Protein AF-A0A3Q2CAZ9-F1 (afdb_monomer_lite)

Organism: Cyprinodon variegatus (NCBI:txid28743)

Radius of gyration: 29.07 Å; chains: 1; bounding box: 56×35×111 Å

Structure (mmCIF, N/CA/C/O backbone):
data_AF-A0A3Q2CAZ9-F1
#
_entry.id   AF-A0A3Q2CAZ9-F1
#
loop_
_atom_site.group_PDB
_atom_site.id
_atom_site.type_symbol
_atom_site.label_atom_id
_atom_site.label_alt_id
_atom_site.label_comp_id
_atom_site.label_asym_id
_atom_site.label_entity_id
_atom_site.label_seq_id
_atom_site.pdbx_PDB_ins_code
_atom_site.Cartn_x
_atom_site.Cartn_y
_atom_site.Cartn_z
_atom_site.occupancy
_atom_site.B_iso_or_equiv
_atom_site.auth_seq_id
_atom_site.auth_comp_id
_atom_site.auth_asym_id
_atom_site.auth_atom_id
_atom_site.pdbx_PDB_model_num
ATOM 1 N N . MET A 1 1 ? 6.378 -0.509 11.530 1.00 80.56 1 MET A N 1
ATOM 2 C CA . MET A 1 1 ? 7.367 -0.716 10.438 1.00 80.56 1 MET A CA 1
ATOM 3 C C . MET A 1 1 ? 6.721 -0.663 9.054 1.00 80.56 1 MET A C 1
ATOM 5 O O . MET A 1 1 ? 7.239 0.051 8.207 1.00 80.56 1 MET A O 1
ATOM 9 N N . ILE A 1 2 ? 5.585 -1.337 8.836 1.00 84.00 2 ILE A N 1
ATOM 10 C CA . ILE A 1 2 ? 4.843 -1.353 7.556 1.00 84.00 2 ILE A CA 1
ATOM 11 C C . ILE A 1 2 ? 4.520 0.064 7.048 1.00 84.00 2 ILE A C 1
ATOM 13 O O . ILE A 1 2 ? 4.839 0.384 5.907 1.00 84.00 2 ILE A O 1
ATOM 17 N N . GLY A 1 3 ? 4.013 0.952 7.913 1.00 83.62 3 GLY A N 1
ATOM 18 C CA . GLY A 1 3 ? 3.724 2.345 7.540 1.00 83.62 3 GLY A CA 1
ATOM 19 C C . GLY A 1 3 ? 4.928 3.116 6.976 1.00 83.62 3 GLY A C 1
ATOM 20 O O . GLY A 1 3 ? 4.786 3.838 5.996 1.00 83.62 3 GLY A O 1
ATOM 21 N N . LEU A 1 4 ? 6.139 2.910 7.512 1.00 85.81 4 LEU A N 1
ATOM 22 C CA . LEU A 1 4 ? 7.358 3.555 6.994 1.00 85.81 4 LEU A CA 1
ATOM 23 C C . LEU A 1 4 ? 7.750 3.024 5.611 1.00 85.81 4 LEU A C 1
ATOM 25 O O . LEU A 1 4 ? 8.189 3.797 4.764 1.00 85.81 4 LEU A O 1
ATOM 29 N N . LEU A 1 5 ? 7.571 1.721 5.373 1.00 86.75 5 LEU A N 1
ATOM 30 C CA . LEU A 1 5 ? 7.831 1.112 4.066 1.00 86.75 5 LEU A CA 1
ATOM 31 C C . LEU A 1 5 ? 6.857 1.636 3.008 1.00 86.75 5 LEU A C 1
ATOM 33 O O . LEU A 1 5 ? 7.282 1.931 1.894 1.00 86.75 5 LEU A O 1
ATOM 37 N N . TYR A 1 6 ? 5.588 1.836 3.373 1.00 84.31 6 TYR A N 1
ATOM 38 C CA . TYR A 1 6 ? 4.598 2.483 2.511 1.00 84.31 6 TYR A CA 1
ATOM 39 C C . TYR A 1 6 ? 4.994 3.908 2.122 1.00 84.31 6 TYR A C 1
ATOM 41 O O . TYR A 1 6 ? 4.906 4.260 0.948 1.00 84.31 6 TYR A O 1
ATOM 49 N N . ILE A 1 7 ? 5.478 4.711 3.077 1.00 83.50 7 ILE A N 1
ATOM 50 C CA . ILE A 1 7 ? 5.955 6.076 2.801 1.00 83.50 7 ILE A CA 1
ATOM 51 C C . ILE A 1 7 ? 7.196 6.038 1.906 1.00 83.50 7 ILE A C 1
ATOM 53 O O . ILE A 1 7 ? 7.260 6.752 0.908 1.00 83.50 7 ILE A O 1
ATOM 57 N N . GLY A 1 8 ? 8.185 5.206 2.238 1.00 84.38 8 GLY A N 1
ATOM 58 C CA . GLY A 1 8 ? 9.445 5.140 1.499 1.00 84.38 8 GLY A CA 1
ATOM 59 C C . GLY A 1 8 ? 9.246 4.674 0.057 1.00 84.38 8 GLY A C 1
ATOM 60 O O . GLY A 1 8 ? 9.618 5.372 -0.880 1.00 84.38 8 GLY A O 1
ATOM 61 N N . LEU A 1 9 ? 8.592 3.530 -0.141 1.00 83.75 9 LEU A N 1
ATOM 62 C CA . LEU A 1 9 ? 8.332 2.996 -1.482 1.00 83.75 9 LEU A CA 1
ATOM 63 C C . LEU A 1 9 ? 7.340 3.872 -2.254 1.00 83.75 9 LEU A C 1
ATOM 65 O O . LEU A 1 9 ? 7.525 4.115 -3.443 1.00 83.75 9 LEU A O 1
ATOM 69 N N . GLY A 1 10 ? 6.332 4.407 -1.565 1.00 78.50 10 GLY A N 1
ATOM 70 C CA . GLY A 1 10 ? 5.358 5.332 -2.131 1.00 78.50 10 GLY A CA 1
ATOM 71 C C . GLY A 1 10 ? 5.969 6.623 -2.664 1.00 78.50 10 GLY A C 1
ATOM 72 O O . GLY A 1 10 ? 5.640 7.055 -3.767 1.00 78.50 10 GLY A O 1
ATOM 73 N N . THR A 1 11 ? 6.884 7.228 -1.905 1.00 77.81 11 THR A N 1
ATOM 74 C CA . THR A 1 11 ? 7.590 8.448 -2.327 1.00 77.81 11 THR A CA 1
ATOM 75 C C . THR A 1 11 ? 8.544 8.174 -3.483 1.00 77.81 11 THR A C 1
ATOM 77 O O . THR A 1 11 ? 8.578 8.961 -4.426 1.00 77.81 11 THR A O 1
ATOM 80 N N . ILE A 1 12 ? 9.255 7.040 -3.470 1.00 79.56 12 ILE A N 1
ATOM 81 C CA . ILE A 1 12 ? 10.108 6.619 -4.591 1.00 79.56 12 ILE A CA 1
ATOM 82 C C . ILE A 1 12 ? 9.268 6.432 -5.864 1.00 79.56 12 ILE A C 1
ATOM 84 O O . ILE A 1 12 ? 9.613 7.000 -6.901 1.00 79.56 12 ILE A O 1
ATOM 88 N N . LEU A 1 13 ? 8.137 5.717 -5.805 1.00 74.94 13 LEU A N 1
ATOM 89 C CA . LEU A 1 13 ? 7.239 5.586 -6.962 1.00 74.94 13 LEU A CA 1
ATOM 90 C C . LEU A 1 13 ? 6.718 6.947 -7.447 1.00 74.94 13 LEU A C 1
ATOM 92 O O . LEU A 1 13 ? 6.704 7.200 -8.650 1.00 74.94 13 LEU A O 1
ATOM 96 N N . GLY A 1 14 ? 6.317 7.825 -6.524 1.00 71.06 14 GLY A N 1
ATOM 97 C CA . GLY A 1 14 ? 5.763 9.139 -6.854 1.00 71.06 14 GLY A CA 1
ATOM 98 C C . GLY A 1 14 ? 6.768 10.093 -7.504 1.00 71.06 14 GLY A C 1
ATOM 99 O O . GLY A 1 14 ? 6.395 10.848 -8.396 1.00 71.06 14 GLY A O 1
ATOM 100 N N . LEU A 1 15 ? 8.040 10.054 -7.093 1.00 72.06 15 LEU A N 1
ATOM 101 C CA . LEU A 1 15 ? 9.091 10.920 -7.639 1.00 72.06 15 LEU A CA 1
ATOM 102 C C . LEU A 1 15 ? 9.585 10.476 -9.018 1.00 72.06 15 LEU A C 1
ATOM 104 O O . LEU A 1 15 ? 10.083 11.303 -9.780 1.00 72.06 15 LEU A O 1
ATOM 108 N N . THR A 1 16 ? 9.480 9.184 -9.338 1.00 70.00 16 THR A N 1
ATOM 109 C CA . THR A 1 16 ? 10.160 8.629 -10.516 1.00 70.00 16 THR A CA 1
ATOM 110 C C . THR A 1 16 ? 9.301 8.578 -11.785 1.00 70.00 16 THR A C 1
ATOM 112 O O . THR A 1 16 ? 9.795 8.201 -12.844 1.00 70.00 16 THR A O 1
ATOM 115 N N . PHE A 1 17 ? 8.034 8.999 -11.737 1.00 65.19 17 PHE A N 1
ATOM 116 C CA . PHE A 1 17 ? 7.162 9.068 -12.916 1.00 65.19 17 PHE A CA 1
ATOM 117 C C . PHE A 1 17 ? 6.486 10.441 -13.025 1.00 65.19 17 PHE A C 1
ATOM 119 O O . PHE A 1 17 ? 6.181 11.049 -12.005 1.00 65.19 17 PHE A O 1
ATOM 126 N N . THR A 1 18 ? 6.238 10.931 -14.254 1.00 51.12 18 THR A N 1
ATOM 127 C CA . THR A 1 18 ? 5.623 12.253 -14.552 1.00 51.12 18 THR A CA 1
ATOM 128 C C . THR A 1 18 ? 4.431 12.160 -15.554 1.00 51.12 18 THR A C 1
ATOM 130 O O . THR A 1 18 ? 4.420 12.856 -16.556 1.00 51.12 18 THR A O 1
ATOM 133 N N . SER A 1 19 ? 3.426 11.289 -15.294 1.00 52.16 19 SER A N 1
ATOM 134 C CA . SER A 1 19 ? 1.954 11.362 -15.602 1.00 52.16 19 SER A CA 1
ATOM 135 C C . SER A 1 19 ? 1.430 10.088 -16.316 1.00 52.16 19 SER A C 1
ATOM 137 O O . SER A 1 19 ? 2.158 9.540 -17.130 1.00 52.16 19 SER A O 1
ATOM 139 N N . THR A 1 20 ? 0.252 9.474 -16.056 1.00 44.81 20 THR A N 1
ATOM 140 C CA . THR A 1 20 ? -1.115 10.030 -15.830 1.00 44.81 20 THR A CA 1
ATOM 141 C C . THR A 1 20 ? -1.907 9.468 -14.628 1.00 44.81 20 THR A C 1
ATOM 143 O O . THR A 1 20 ? -2.996 9.954 -14.350 1.00 44.81 20 THR A O 1
ATOM 146 N N . TRP A 1 21 ? -1.376 8.515 -13.853 1.00 46.09 21 TRP A N 1
ATOM 147 C CA . TRP A 1 21 ? -2.006 8.039 -12.595 1.00 46.09 21 TRP A CA 1
ATOM 148 C C . TRP A 1 21 ? -1.134 8.267 -11.346 1.00 46.09 21 TRP A C 1
ATOM 150 O O . TRP A 1 21 ? -1.330 7.619 -10.330 1.00 46.09 21 TRP A O 1
ATOM 160 N N . ILE A 1 22 ? -0.173 9.194 -11.383 1.00 42.56 22 ILE A N 1
ATOM 161 C CA . ILE A 1 22 ? 0.770 9.466 -10.271 1.00 42.56 22 ILE A CA 1
ATOM 162 C C . ILE A 1 22 ? 0.085 9.702 -8.919 1.00 42.56 22 ILE A C 1
ATOM 164 O O . ILE A 1 22 ? 0.648 9.403 -7.874 1.00 42.56 22 ILE A O 1
ATOM 168 N N . VAL A 1 23 ? -1.114 10.274 -8.910 1.00 43.25 23 VAL A N 1
ATOM 169 C CA . VAL A 1 23 ? -1.635 10.957 -7.718 1.00 43.25 23 VAL A CA 1
ATOM 170 C C . VAL A 1 23 ? -3.078 10.581 -7.403 1.00 43.25 23 VAL A C 1
ATOM 172 O O . VAL A 1 23 ? -3.589 11.029 -6.387 1.00 43.25 23 VAL A O 1
ATOM 175 N N . ILE A 1 24 ? -3.770 9.773 -8.218 1.00 44.16 24 ILE A N 1
ATOM 176 C CA . ILE A 1 24 ? -5.251 9.763 -8.246 1.00 44.16 24 ILE A CA 1
ATOM 177 C C . ILE A 1 24 ? -5.929 9.266 -6.955 1.00 44.16 24 ILE A C 1
ATOM 179 O O . ILE A 1 24 ? -7.141 9.362 -6.840 1.00 44.16 24 ILE A O 1
ATOM 183 N N . THR A 1 25 ? -5.202 8.914 -5.895 1.00 50.25 25 THR A N 1
ATOM 184 C CA . THR A 1 25 ? -5.770 9.109 -4.541 1.00 50.25 25 THR A CA 1
ATOM 185 C C . THR A 1 25 ? -4.754 9.470 -3.449 1.00 50.25 25 THR A C 1
ATOM 187 O O . THR A 1 25 ? -5.061 9.306 -2.277 1.00 50.25 25 THR A O 1
ATOM 190 N N . ASN A 1 26 ? -3.538 9.948 -3.760 1.00 58.66 26 ASN A N 1
ATOM 191 C CA . ASN A 1 26 ? -2.496 10.200 -2.745 1.00 58.66 26 ASN A CA 1
ATOM 192 C C . ASN A 1 26 ? -2.305 9.017 -1.756 1.00 58.66 26 ASN A C 1
ATOM 194 O O . ASN A 1 26 ? -1.864 9.214 -0.627 1.00 58.66 26 ASN A O 1
ATOM 198 N N . ILE A 1 27 ? -2.650 7.784 -2.151 1.00 59.19 27 ILE A N 1
ATOM 199 C CA . ILE A 1 27 ? -2.745 6.636 -1.236 1.00 59.19 27 ILE A CA 1
ATOM 200 C C . ILE A 1 27 ? -1.437 6.396 -0.494 1.00 59.19 27 ILE A C 1
ATOM 202 O O . ILE A 1 27 ? -1.485 6.325 0.728 1.00 59.19 27 ILE A O 1
ATOM 206 N N . PRO A 1 28 ? -0.257 6.364 -1.139 1.00 59.34 28 PRO A N 1
ATOM 207 C CA . PRO A 1 28 ? 0.975 6.144 -0.392 1.00 59.34 28 PRO A CA 1
ATOM 208 C C . PRO A 1 28 ? 1.278 7.275 0.608 1.00 59.34 28 PRO A C 1
ATOM 210 O O . PRO A 1 28 ? 1.881 7.024 1.650 1.00 59.34 28 PRO A O 1
ATOM 213 N N . PHE A 1 29 ? 0.810 8.501 0.333 1.00 62.50 29 PHE A N 1
ATOM 214 C CA . PHE A 1 29 ? 1.000 9.668 1.200 1.00 62.50 29 PHE A CA 1
ATOM 215 C C . PHE A 1 29 ? 0.054 9.699 2.405 1.00 62.50 29 PHE A C 1
ATOM 217 O O . PHE A 1 29 ? 0.471 10.159 3.462 1.00 62.50 29 PHE A O 1
ATOM 224 N N . TRP A 1 30 ? -1.185 9.211 2.282 1.00 68.00 30 TRP A N 1
ATOM 225 C CA . TRP A 1 30 ? -2.134 9.162 3.407 1.00 68.00 30 TRP A CA 1
ATOM 226 C C . TRP A 1 30 ? -2.071 7.837 4.169 1.00 68.00 30 TRP A C 1
ATOM 228 O O . TRP A 1 30 ? -2.135 7.838 5.395 1.00 68.00 30 TRP A O 1
ATOM 238 N N . MET A 1 31 ? -1.874 6.712 3.479 1.00 70.62 31 MET A N 1
ATOM 239 C CA . MET A 1 31 ? -1.838 5.383 4.101 1.00 70.62 31 MET A CA 1
ATOM 240 C C . MET A 1 31 ? -0.671 5.228 5.065 1.00 70.62 31 MET A C 1
ATOM 242 O O . MET A 1 31 ? -0.846 4.712 6.160 1.00 70.62 31 MET A O 1
ATOM 246 N N . GLY A 1 32 ? 0.516 5.705 4.692 1.00 78.00 32 GLY A N 1
ATOM 247 C CA . GLY A 1 32 ? 1.698 5.613 5.542 1.00 78.00 32 GLY A CA 1
ATOM 248 C C . GLY A 1 32 ? 1.509 6.251 6.927 1.00 78.00 32 GLY A C 1
ATOM 249 O O . GLY A 1 32 ? 1.640 5.553 7.934 1.00 78.00 32 GLY A O 1
ATOM 250 N N . PRO A 1 33 ? 1.166 7.550 7.007 1.00 81.44 33 PRO A N 1
ATOM 251 C CA . PRO A 1 33 ? 0.864 8.223 8.267 1.00 81.44 33 PRO A CA 1
ATOM 252 C C . PRO A 1 33 ? -0.316 7.611 9.025 1.00 81.44 33 PRO A C 1
ATOM 254 O O . PRO A 1 33 ? -0.221 7.467 10.240 1.00 81.44 33 PRO A O 1
ATOM 257 N N . LEU A 1 34 ? -1.394 7.209 8.338 1.00 81.00 34 LEU A N 1
ATOM 258 C CA . LEU A 1 34 ? -2.546 6.565 8.982 1.00 81.00 34 LEU A CA 1
ATOM 259 C C . LEU A 1 34 ? -2.142 5.259 9.674 1.00 81.00 34 LEU A C 1
ATOM 261 O O . LEU A 1 34 ? -2.458 5.071 10.842 1.00 81.00 34 LEU A O 1
ATOM 265 N N . LEU A 1 35 ? -1.349 4.417 9.007 1.00 78.06 35 LEU A N 1
ATOM 266 C CA . LEU A 1 35 ? -0.816 3.180 9.585 1.00 78.06 35 LEU A CA 1
ATOM 267 C C . LEU A 1 35 ? 0.120 3.440 10.774 1.00 78.06 35 LEU A C 1
ATOM 269 O O . LEU A 1 35 ? 0.167 2.653 11.717 1.00 78.06 35 LEU A O 1
ATOM 273 N N . ILE A 1 36 ? 0.869 4.548 10.757 1.00 85.19 36 ILE A N 1
ATOM 274 C CA . ILE A 1 36 ? 1.688 4.955 11.906 1.00 85.19 36 ILE A CA 1
ATOM 275 C C . ILE A 1 36 ? 0.794 5.367 13.079 1.00 85.19 36 ILE A C 1
ATOM 277 O O . ILE A 1 36 ? 1.043 4.933 14.201 1.00 85.19 36 ILE A O 1
ATOM 281 N N . VAL A 1 37 ? -0.242 6.172 12.832 1.00 84.25 37 VAL A N 1
ATOM 282 C CA . VAL A 1 37 ? -1.194 6.594 13.869 1.00 84.25 37 VAL A CA 1
ATOM 283 C C . VAL A 1 37 ? -1.907 5.387 14.467 1.00 84.25 37 VAL A C 1
ATOM 285 O O . VAL A 1 37 ? -1.959 5.281 15.688 1.00 84.25 37 VAL A O 1
ATOM 288 N N . PHE A 1 38 ? -2.380 4.453 13.639 1.00 81.62 38 PHE A N 1
ATOM 289 C CA . PHE A 1 38 ? -3.024 3.226 14.112 1.00 81.62 38 PHE A CA 1
ATOM 290 C C . PHE A 1 38 ? -2.077 2.423 14.998 1.00 81.62 38 PHE A C 1
ATOM 292 O O . PHE A 1 38 ? -2.414 2.153 16.142 1.00 81.62 38 PHE A O 1
ATOM 299 N N . GLY A 1 39 ? -0.839 2.182 14.553 1.00 81.94 39 GLY A N 1
ATOM 300 C CA . GLY A 1 39 ? 0.154 1.487 15.374 1.00 81.94 39 GLY A CA 1
ATOM 301 C C . GLY A 1 39 ? 0.465 2.186 16.706 1.00 81.94 39 GLY A C 1
ATOM 302 O O . GLY A 1 39 ? 0.717 1.514 17.704 1.00 81.94 39 GLY A O 1
ATOM 303 N N . ILE A 1 40 ? 0.429 3.523 16.759 1.00 84.75 40 ILE A N 1
ATOM 304 C CA . ILE A 1 40 ? 0.573 4.271 18.019 1.00 84.75 40 ILE A CA 1
ATOM 305 C C . ILE A 1 40 ? -0.641 4.038 18.926 1.00 84.75 40 ILE A C 1
ATOM 307 O O . ILE A 1 40 ? -0.462 3.843 20.127 1.00 84.75 40 ILE A O 1
ATOM 311 N N . VAL A 1 41 ? -1.859 4.044 18.378 1.00 80.94 41 VAL A N 1
ATOM 312 C CA . VAL A 1 41 ? -3.085 3.783 19.146 1.00 80.94 41 VAL A CA 1
ATOM 313 C C . VAL A 1 41 ? -3.100 2.352 19.691 1.00 80.94 41 VAL A C 1
ATOM 315 O O . VAL A 1 41 ? -3.366 2.202 20.883 1.00 80.94 41 VAL A O 1
ATOM 318 N N . CYS A 1 42 ? -2.693 1.345 18.908 1.00 77.31 42 CYS A N 1
ATOM 319 C CA . CYS A 1 42 ? -2.555 -0.038 19.385 1.00 77.31 42 CYS A CA 1
ATOM 320 C C . CYS A 1 42 ? -1.601 -0.127 20.591 1.00 77.31 42 CYS A C 1
ATOM 322 O O . CYS A 1 42 ? -1.921 -0.710 21.624 1.00 77.31 42 CYS A O 1
ATOM 324 N N . LEU A 1 43 ? -0.430 0.521 20.503 1.00 82.56 43 LEU A N 1
ATOM 325 C CA . LEU A 1 43 ? 0.546 0.551 21.602 1.00 82.56 43 LEU A CA 1
ATOM 326 C C . LEU A 1 43 ? -0.001 1.250 22.856 1.00 82.56 43 LEU A C 1
ATOM 328 O O . LEU A 1 43 ? 0.323 0.867 23.983 1.00 82.56 43 LEU A O 1
ATOM 332 N N . LEU A 1 44 ? -0.809 2.298 22.676 1.00 79.88 44 LEU A N 1
ATOM 333 C CA . LEU A 1 44 ? -1.464 2.988 23.785 1.00 79.88 44 LEU A CA 1
ATOM 334 C C . LEU A 1 44 ? -2.573 2.134 24.409 1.00 79.88 44 LEU A C 1
ATOM 336 O O . LEU A 1 44 ? -2.705 2.164 25.628 1.00 79.88 44 LEU A O 1
ATOM 340 N N . SER A 1 45 ? -3.319 1.371 23.608 1.00 79.00 45 SER A N 1
ATOM 341 C CA . SER A 1 45 ? -4.355 0.431 24.056 1.00 79.00 45 SER A CA 1
ATOM 342 C C . SER A 1 45 ? -3.766 -0.669 24.947 1.00 79.00 45 SER A C 1
ATOM 344 O O . SER A 1 45 ? -4.281 -0.943 26.031 1.00 79.00 45 SER A O 1
ATOM 346 N N . GLU A 1 46 ? -2.612 -1.218 24.557 1.00 75.94 46 GLU A N 1
ATOM 347 C CA . GLU A 1 46 ? -1.917 -2.250 25.334 1.00 75.94 46 GLU A CA 1
ATOM 348 C C . GLU A 1 46 ? -1.343 -1.704 26.653 1.00 75.94 46 GLU A C 1
ATOM 350 O O . GLU A 1 46 ? -1.410 -2.355 27.697 1.00 75.94 46 GLU A O 1
ATOM 355 N N . LYS A 1 47 ? -0.798 -0.479 26.635 1.00 81.19 47 LYS A N 1
ATOM 356 C CA . LYS A 1 47 ? -0.196 0.142 27.825 1.00 81.19 47 LYS A CA 1
ATOM 357 C C . LYS A 1 47 ? -1.224 0.749 28.785 1.00 81.19 47 LYS A C 1
ATOM 359 O O . LYS A 1 47 ? -0.986 0.784 29.993 1.00 81.19 47 LYS A O 1
ATOM 364 N N . TYR A 1 48 ? -2.336 1.251 28.258 1.00 77.56 48 TYR A N 1
ATOM 365 C CA . TYR A 1 48 ? -3.409 1.900 29.005 1.00 77.56 48 TYR A CA 1
ATOM 366 C C . TYR A 1 48 ? -4.742 1.233 28.639 1.00 77.56 48 TYR A C 1
ATOM 368 O O . TYR A 1 48 ? -5.418 1.698 27.718 1.00 77.56 48 TYR A O 1
ATOM 376 N N . PRO A 1 49 ? -5.158 0.177 29.364 1.00 69.25 49 PRO A N 1
ATOM 377 C CA . PRO A 1 49 ? -6.354 -0.598 29.045 1.00 69.25 49 PRO A CA 1
ATOM 378 C C . PRO A 1 49 ? -7.629 0.163 29.447 1.00 69.25 49 PRO A C 1
ATOM 380 O O . PRO A 1 49 ? -8.345 -0.203 30.378 1.00 69.25 49 PRO A O 1
ATOM 383 N N . SER A 1 50 ? -7.900 1.273 28.763 1.00 80.50 50 SER A N 1
ATOM 384 C CA . SER A 1 50 ? -9.168 1.991 28.844 1.00 80.50 50 SER A CA 1
ATOM 385 C C . SER A 1 50 ? -10.150 1.380 27.844 1.00 80.50 50 SER A C 1
ATOM 387 O O . SER A 1 50 ? -9.794 1.228 26.674 1.00 80.50 50 SER A O 1
ATOM 389 N N . PRO A 1 51 ? -11.408 1.104 28.227 1.00 76.69 51 PRO A N 1
ATOM 390 C CA . PRO A 1 51 ? -12.409 0.559 27.308 1.00 76.69 51 PRO A CA 1
ATOM 391 C C . PRO A 1 51 ? -12.658 1.454 26.081 1.00 76.69 51 PRO A C 1
ATOM 393 O O . PRO A 1 51 ? -13.000 0.952 25.017 1.00 76.69 51 PRO A O 1
ATOM 396 N N . CYS A 1 52 ? -12.436 2.769 26.192 1.00 80.75 52 CYS A N 1
ATOM 397 C CA . CYS A 1 52 ? -12.518 3.688 25.054 1.00 80.75 52 CYS A CA 1
ATOM 398 C C . CYS A 1 52 ? -11.375 3.473 24.045 1.00 80.75 52 CYS A C 1
ATOM 400 O O . CYS A 1 52 ? -11.611 3.488 22.840 1.00 80.75 52 CYS A O 1
ATOM 402 N N . LEU A 1 53 ? -10.152 3.228 24.532 1.00 82.62 53 LEU A N 1
ATOM 403 C CA . LEU A 1 53 ? -8.987 2.969 23.680 1.00 82.62 53 LEU A CA 1
ATOM 404 C C . LEU A 1 53 ? -9.158 1.663 22.901 1.00 82.62 53 LEU A C 1
ATOM 406 O O . LEU A 1 53 ? -8.921 1.667 21.703 1.00 82.62 53 LEU A O 1
ATOM 410 N N . VAL A 1 54 ? -9.675 0.609 23.542 1.00 82.06 54 VAL A N 1
ATOM 411 C CA . VAL A 1 54 ? -9.958 -0.682 22.885 1.00 82.06 54 VAL A CA 1
ATOM 412 C C . VAL A 1 54 ? -10.989 -0.536 21.759 1.00 82.06 54 VAL A C 1
ATOM 414 O O . VAL A 1 54 ? -10.823 -1.099 20.683 1.00 82.06 54 VAL A O 1
ATOM 417 N N . VAL A 1 55 ? -12.053 0.249 21.966 1.00 83.94 55 VAL A N 1
ATOM 418 C CA . VAL A 1 55 ? -13.061 0.490 20.916 1.00 83.94 55 VAL A CA 1
ATOM 419 C C . VAL A 1 55 ? -12.489 1.318 19.761 1.00 83.94 55 VAL A C 1
ATOM 421 O O . VAL A 1 55 ? -12.809 1.053 18.603 1.00 83.94 55 VAL A O 1
ATOM 424 N N . LEU A 1 56 ? -11.651 2.317 20.053 1.00 86.12 56 LEU A N 1
ATOM 425 C CA . LEU A 1 56 ? -10.972 3.099 19.017 1.00 86.12 56 LEU A CA 1
ATOM 426 C C . LEU A 1 56 ? -10.006 2.235 18.201 1.00 86.12 56 LEU A C 1
ATOM 428 O O . LEU A 1 56 ? -9.987 2.355 16.978 1.00 86.12 56 LEU A O 1
ATOM 432 N N . ASP A 1 57 ? -9.258 1.357 18.867 1.00 85.69 57 ASP A N 1
ATOM 433 C CA . ASP A 1 57 ? -8.340 0.402 18.242 1.00 85.69 57 ASP A CA 1
ATOM 434 C C . ASP A 1 57 ? -9.080 -0.513 17.258 1.00 85.69 57 ASP A C 1
ATOM 436 O O . ASP A 1 57 ? -8.734 -0.579 1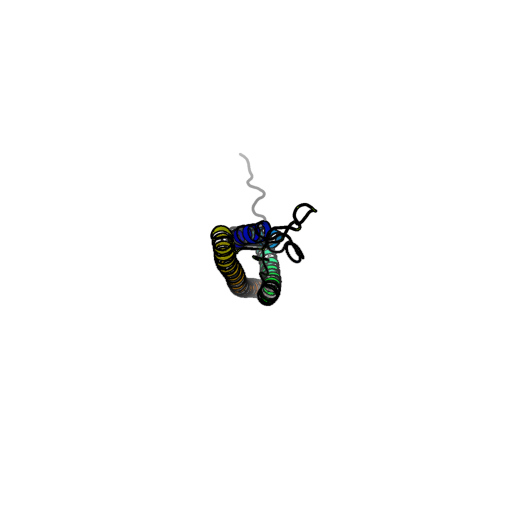6.079 1.00 85.69 57 ASP A O 1
ATOM 440 N N . LEU A 1 58 ? -10.222 -1.063 17.684 1.00 87.44 58 LEU A N 1
ATOM 441 C CA . LEU A 1 58 ? -11.102 -1.872 16.838 1.00 87.44 58 LEU A CA 1
ATOM 442 C C . LEU A 1 58 ? -11.589 -1.129 15.590 1.00 87.44 58 LEU A C 1
ATOM 444 O O . LEU A 1 58 ? -11.571 -1.677 14.484 1.00 87.44 58 LEU A O 1
ATOM 448 N N . ILE A 1 59 ? -12.013 0.129 15.738 1.00 88.25 59 ILE A N 1
ATOM 449 C CA . ILE A 1 59 ? -12.443 0.955 14.601 1.00 88.25 59 ILE A CA 1
ATOM 450 C C . ILE A 1 59 ? -11.274 1.179 13.636 1.00 88.25 59 ILE A C 1
ATOM 452 O O . ILE A 1 59 ? -11.455 1.088 12.418 1.00 88.25 59 ILE A O 1
ATOM 456 N N . PHE A 1 60 ? -10.080 1.455 14.162 1.00 86.31 60 PHE A N 1
ATOM 457 C CA . PHE A 1 60 ? -8.893 1.672 13.345 1.00 86.31 60 PHE A CA 1
ATOM 458 C C . PHE A 1 60 ? -8.422 0.402 12.637 1.00 86.31 60 PHE A C 1
ATOM 460 O O . PHE A 1 60 ? -8.102 0.484 11.453 1.00 86.31 60 PHE A O 1
ATOM 467 N N . ASN A 1 61 ? -8.475 -0.764 13.281 1.00 89.00 61 ASN A N 1
ATOM 468 C CA . ASN A 1 61 ? -8.184 -2.053 12.652 1.00 89.00 61 ASN A CA 1
ATOM 469 C C . ASN A 1 61 ? -9.143 -2.337 11.483 1.00 89.00 61 ASN A C 1
ATOM 471 O O . ASN A 1 61 ? -8.708 -2.671 10.379 1.00 89.00 61 ASN A O 1
ATOM 475 N N . ILE A 1 62 ? -10.450 -2.118 11.664 1.00 88.88 62 ILE A N 1
ATOM 476 C CA . ILE A 1 62 ? -11.441 -2.293 10.587 1.00 88.88 62 ILE A CA 1
ATOM 477 C C . ILE A 1 62 ? -11.189 -1.307 9.436 1.00 88.88 62 ILE A C 1
ATOM 479 O O . ILE A 1 62 ? -11.210 -1.697 8.264 1.00 88.88 62 ILE A O 1
ATOM 483 N N . ALA A 1 63 ? -10.929 -0.036 9.751 1.00 89.06 63 ALA A N 1
ATOM 484 C CA . ALA A 1 63 ? -10.617 0.978 8.748 1.00 89.06 63 ALA A CA 1
ATOM 485 C C . ALA A 1 63 ? -9.322 0.642 7.986 1.00 89.06 63 ALA A C 1
ATOM 487 O O . ALA A 1 63 ? -9.289 0.733 6.758 1.00 89.06 63 ALA A O 1
ATOM 488 N N . GLY A 1 64 ? -8.279 0.207 8.697 1.00 86.69 64 GLY A N 1
ATOM 489 C CA . GLY A 1 64 ? -7.007 -0.245 8.138 1.00 86.69 64 GLY A CA 1
ATOM 490 C C . GLY A 1 64 ? -7.187 -1.411 7.172 1.00 86.69 64 GLY A C 1
ATOM 491 O O . GLY A 1 64 ? -6.713 -1.341 6.039 1.00 86.69 64 GLY A O 1
ATOM 492 N N . ALA A 1 65 ? -7.963 -2.428 7.559 1.00 90.19 65 ALA A N 1
ATOM 493 C CA . ALA A 1 65 ? -8.277 -3.566 6.699 1.00 90.19 65 ALA A CA 1
ATOM 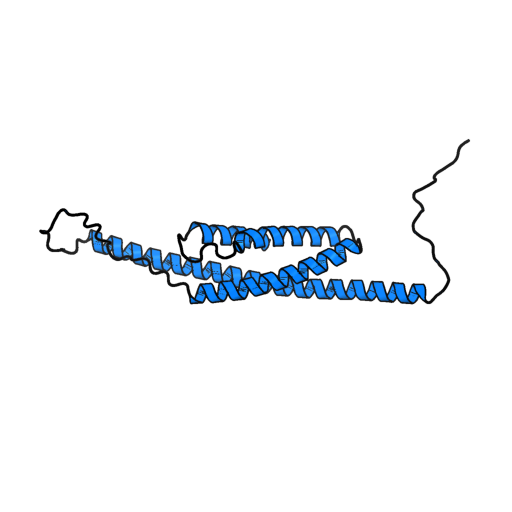494 C C . ALA A 1 65 ? -9.022 -3.141 5.421 1.00 90.19 65 ALA A C 1
ATOM 496 O O . ALA A 1 65 ? -8.638 -3.538 4.320 1.00 90.19 65 ALA A O 1
ATOM 497 N N . ALA A 1 66 ? -10.052 -2.296 5.540 1.00 90.00 66 ALA A N 1
ATOM 498 C CA . ALA A 1 66 ? -10.807 -1.802 4.386 1.00 90.00 66 ALA A CA 1
ATOM 499 C C . ALA A 1 66 ? -9.914 -1.022 3.408 1.00 90.00 66 ALA A C 1
ATOM 501 O O . ALA A 1 66 ? -9.968 -1.234 2.193 1.00 90.00 66 ALA A O 1
ATOM 502 N N . MET A 1 67 ? -9.052 -0.152 3.936 1.00 85.25 67 MET A N 1
ATOM 503 C CA . MET A 1 67 ? -8.118 0.613 3.117 1.00 85.25 67 MET A CA 1
ATOM 504 C C . MET A 1 67 ? -7.032 -0.270 2.486 1.00 85.25 67 MET A C 1
ATOM 506 O O . MET A 1 67 ? -6.672 -0.053 1.330 1.00 85.25 67 MET A O 1
ATOM 510 N N . ALA A 1 68 ? -6.534 -1.288 3.189 1.00 89.00 68 ALA A N 1
ATOM 511 C CA . ALA A 1 68 ? -5.559 -2.228 2.643 1.00 89.00 68 ALA A CA 1
ATOM 512 C C . ALA A 1 68 ? -6.156 -3.089 1.514 1.00 89.00 68 ALA A C 1
ATOM 514 O O . ALA A 1 68 ? -5.498 -3.305 0.498 1.00 89.00 68 ALA A O 1
ATOM 515 N N . ILE A 1 69 ? -7.428 -3.493 1.613 1.00 90.62 69 ILE A N 1
ATOM 516 C CA . ILE A 1 69 ? -8.144 -4.159 0.510 1.00 90.62 69 ILE A CA 1
ATOM 517 C C . ILE A 1 69 ? -8.236 -3.236 -0.713 1.00 90.62 69 ILE A C 1
ATOM 519 O O . ILE A 1 69 ? -7.942 -3.662 -1.832 1.00 90.62 69 ILE A O 1
ATOM 523 N N . ALA A 1 70 ? -8.593 -1.964 -0.513 1.00 87.88 70 ALA A N 1
ATOM 524 C CA . ALA A 1 70 ? -8.620 -0.985 -1.598 1.00 87.88 70 ALA A CA 1
ATOM 525 C C . ALA A 1 70 ? -7.232 -0.811 -2.243 1.00 87.88 70 ALA A C 1
ATOM 527 O O . ALA A 1 70 ? -7.126 -0.762 -3.469 1.00 87.88 70 ALA A O 1
ATOM 528 N N . ALA A 1 71 ? -6.167 -0.789 -1.435 1.00 83.81 71 ALA A N 1
ATOM 529 C CA . ALA A 1 71 ? -4.792 -0.714 -1.916 1.00 83.81 71 ALA A CA 1
ATOM 530 C C . ALA A 1 71 ? -4.413 -1.926 -2.786 1.00 83.81 71 ALA A C 1
ATOM 532 O O . ALA A 1 71 ? -3.865 -1.731 -3.868 1.00 83.81 71 ALA A O 1
ATOM 533 N N . ILE A 1 72 ? -4.768 -3.156 -2.387 1.00 89.31 72 ILE A N 1
ATOM 534 C CA . ILE A 1 72 ? -4.523 -4.375 -3.185 1.00 89.31 72 ILE A CA 1
ATOM 535 C C . ILE A 1 72 ? -5.156 -4.252 -4.571 1.00 89.31 72 ILE A C 1
ATOM 537 O O . ILE A 1 72 ? -4.493 -4.497 -5.579 1.00 89.31 72 ILE A O 1
ATOM 541 N N . VAL A 1 73 ? -6.432 -3.861 -4.628 1.00 88.44 73 VAL A N 1
ATOM 542 C CA . VAL A 1 73 ? -7.164 -3.730 -5.896 1.00 88.44 73 VAL A CA 1
ATOM 543 C C . VAL A 1 73 ? -6.512 -2.674 -6.785 1.00 88.44 73 VAL A C 1
ATOM 545 O O . VAL A 1 73 ? -6.263 -2.924 -7.963 1.00 88.44 73 VAL A O 1
ATOM 548 N N . LEU A 1 74 ? -6.193 -1.508 -6.223 1.00 82.69 74 LEU A N 1
ATOM 549 C CA . LEU A 1 74 ? -5.614 -0.398 -6.977 1.00 82.69 74 LEU A CA 1
ATOM 550 C C . LEU A 1 74 ? -4.201 -0.706 -7.477 1.00 82.69 74 LEU A C 1
ATOM 552 O O . LEU A 1 74 ? -3.909 -0.446 -8.644 1.00 82.69 74 LEU A O 1
ATOM 556 N N . TYR A 1 75 ? -3.346 -1.307 -6.646 1.00 80.06 75 TYR A N 1
ATOM 557 C CA . TYR A 1 75 ? -2.016 -1.745 -7.074 1.00 80.06 75 TYR A CA 1
ATOM 558 C C . TYR A 1 75 ? -2.089 -2.871 -8.112 1.00 80.06 75 TYR A C 1
ATOM 560 O O . TYR A 1 75 ? -1.313 -2.866 -9.063 1.00 80.06 75 TYR A O 1
ATOM 568 N N . GLY A 1 76 ? -3.048 -3.795 -7.994 1.00 84.12 76 GLY A N 1
ATOM 569 C CA . GLY A 1 76 ? -3.262 -4.850 -8.988 1.00 84.12 76 GLY A CA 1
ATOM 570 C C . GLY A 1 76 ? -3.684 -4.304 -10.355 1.00 84.12 76 GLY A C 1
ATOM 571 O O . GLY A 1 76 ? -3.160 -4.728 -11.384 1.00 84.12 76 GLY A O 1
ATOM 572 N N . ILE A 1 77 ? -4.584 -3.315 -10.376 1.00 81.75 77 ILE A N 1
ATOM 573 C CA . ILE A 1 77 ? -4.947 -2.596 -11.605 1.00 81.75 77 ILE A CA 1
ATOM 574 C C . ILE A 1 77 ? -3.715 -1.877 -12.164 1.00 81.75 77 ILE A C 1
ATOM 576 O O . ILE A 1 77 ? -3.434 -1.984 -13.356 1.00 81.75 77 ILE A O 1
ATOM 580 N N . TYR A 1 78 ? -2.958 -1.183 -11.312 1.00 75.75 78 TYR A N 1
ATOM 581 C CA . TYR A 1 78 ? -1.759 -0.454 -11.717 1.00 75.75 78 TYR A CA 1
ATOM 582 C C . TYR A 1 78 ? -0.722 -1.354 -12.398 1.00 75.75 78 TYR A C 1
ATOM 584 O O . TYR A 1 78 ? -0.268 -1.017 -13.487 1.00 75.75 78 TYR A O 1
ATOM 592 N N . GLU A 1 79 ? -0.409 -2.519 -11.824 1.00 77.38 79 GLU A N 1
ATOM 593 C CA . GLU A 1 79 ? 0.485 -3.513 -12.439 1.00 77.38 79 GLU A CA 1
ATOM 594 C C . GLU A 1 79 ? 0.002 -3.942 -13.834 1.00 77.38 79 GLU A C 1
ATOM 596 O O . GLU A 1 79 ? 0.803 -4.061 -14.764 1.00 77.38 79 GLU A O 1
ATOM 601 N N . GLY A 1 80 ? -1.313 -4.116 -14.009 1.00 75.81 80 GLY A N 1
ATOM 602 C CA . GLY A 1 80 ? -1.916 -4.467 -15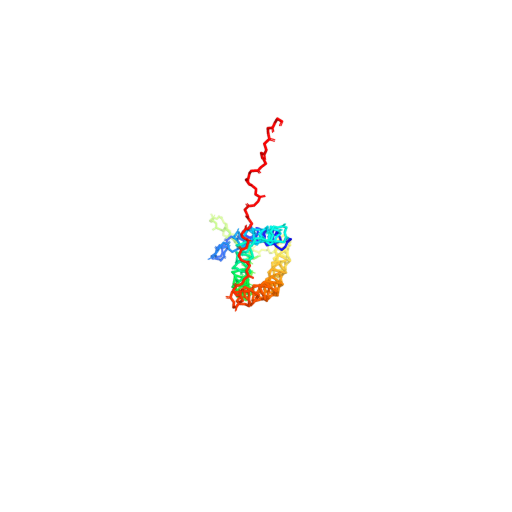.297 1.00 75.81 80 GLY A CA 1
ATOM 603 C C . GLY A 1 80 ? -1.835 -3.356 -16.350 1.00 75.81 80 GLY A C 1
ATOM 604 O O . GLY A 1 80 ? -1.713 -3.647 -17.538 1.00 75.81 80 GLY A O 1
ATOM 605 N N . TYR A 1 81 ? -1.869 -2.091 -15.924 1.00 72.44 81 TYR A N 1
ATOM 606 C CA . TYR A 1 81 ? -1.753 -0.918 -16.798 1.00 72.44 81 TYR A CA 1
ATOM 607 C C . TYR A 1 81 ? -0.321 -0.407 -16.961 1.00 72.44 81 TYR A C 1
ATOM 609 O O . TYR A 1 81 ? -0.099 0.512 -17.754 1.00 72.44 81 TYR A O 1
ATOM 617 N N . LEU A 1 82 ? 0.649 -0.969 -16.231 1.00 69.19 82 LEU A N 1
ATOM 618 C CA . LEU A 1 82 ? 2.041 -0.543 -16.273 1.00 69.19 82 LEU A CA 1
ATOM 619 C C . LEU A 1 82 ? 2.685 -0.921 -17.617 1.00 69.19 82 LEU A C 1
ATOM 621 O O . LEU A 1 82 ? 3.430 -1.899 -17.740 1.00 69.19 82 LEU A O 1
ATOM 625 N N . HIS A 1 83 ? 2.418 -0.097 -18.626 1.00 61.66 83 HIS A N 1
ATOM 626 C CA . HIS A 1 83 ? 3.169 -0.031 -19.865 1.00 61.66 83 HIS A CA 1
ATOM 627 C C . HIS A 1 83 ? 4.184 1.099 -19.761 1.00 61.66 83 HIS A C 1
ATOM 629 O O . HIS A 1 83 ? 3.896 2.266 -20.020 1.00 61.66 83 HIS A O 1
ATOM 635 N N . VAL A 1 84 ? 5.404 0.730 -19.378 1.00 57.91 84 VAL A N 1
ATOM 636 C CA . VAL A 1 84 ? 6.558 1.623 -19.447 1.00 57.91 84 VAL A CA 1
ATOM 637 C C . VAL A 1 84 ? 6.957 1.765 -20.919 1.00 57.91 84 VAL A C 1
ATOM 639 O O . VAL A 1 84 ? 7.819 1.054 -21.425 1.00 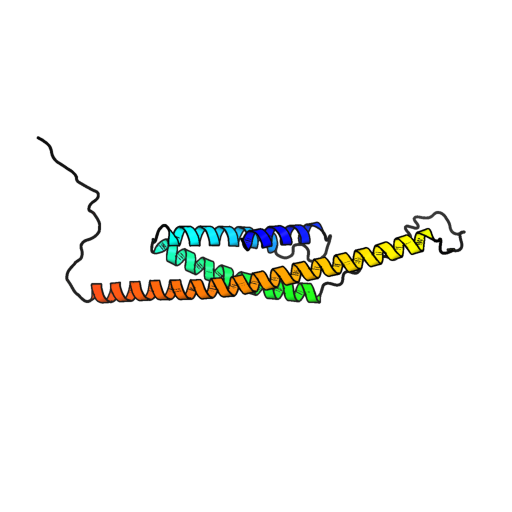57.91 84 VAL A O 1
ATOM 642 N N . SER A 1 85 ? 6.267 2.649 -21.635 1.00 54.19 85 SER A N 1
ATOM 643 C CA . SER A 1 85 ? 6.608 3.030 -23.005 1.00 54.19 85 SER A CA 1
ATOM 644 C C . SER A 1 85 ? 7.510 4.261 -22.968 1.00 54.19 85 SER A C 1
ATOM 646 O O . SER A 1 85 ? 7.066 5.366 -23.274 1.00 54.19 85 SER A O 1
ATOM 648 N N . TYR A 1 86 ? 8.776 4.098 -22.573 1.00 59.88 86 TYR A N 1
ATOM 649 C CA . TYR A 1 86 ? 9.763 5.123 -22.910 1.00 59.88 86 TYR A CA 1
ATOM 650 C C . TYR A 1 86 ? 10.049 5.017 -24.405 1.00 59.88 86 TYR A C 1
ATOM 652 O O . TYR A 1 86 ? 10.489 3.970 -24.886 1.00 59.88 86 TYR A O 1
ATOM 660 N N . SER A 1 87 ? 9.817 6.099 -25.146 1.00 58.47 87 SER A N 1
ATOM 661 C CA . SER A 1 87 ? 10.371 6.230 -26.489 1.00 58.47 87 SER A CA 1
ATOM 662 C C . SER A 1 87 ? 11.891 6.330 -26.357 1.00 58.47 87 SER A C 1
ATOM 664 O O . SER A 1 87 ? 12.437 7.407 -26.159 1.00 58.47 87 SER A O 1
ATOM 666 N N . CYS A 1 88 ? 12.574 5.185 -26.436 1.00 69.25 88 CYS A N 1
ATOM 667 C CA . CYS A 1 88 ? 14.017 5.111 -26.697 1.00 69.25 88 CYS A CA 1
ATOM 668 C C . CYS A 1 88 ? 14.338 5.323 -28.187 1.00 69.25 88 CYS A C 1
ATOM 670 O O . CYS A 1 88 ? 15.463 5.097 -28.630 1.00 69.25 88 CYS A O 1
ATOM 672 N N . GLU A 1 89 ? 13.328 5.687 -28.973 1.00 61.22 89 GLU A N 1
ATOM 673 C CA . GLU A 1 89 ? 13.503 6.225 -30.308 1.00 61.22 89 GLU A CA 1
ATOM 674 C C . GLU A 1 89 ? 14.070 7.640 -30.178 1.00 61.22 89 GLU A C 1
ATOM 676 O O . GLU A 1 89 ? 13.659 8.391 -29.291 1.00 61.22 89 GLU A O 1
ATOM 681 N N . GLU A 1 90 ? 15.050 7.983 -31.014 1.00 55.91 90 GLU A N 1
ATOM 682 C CA . GLU A 1 90 ? 15.521 9.361 -31.132 1.00 55.91 90 GLU A CA 1
ATOM 683 C C . GLU A 1 90 ? 14.297 10.222 -31.450 1.00 55.91 90 GLU A C 1
ATOM 685 O O . GLU A 1 90 ? 13.742 10.151 -32.545 1.00 55.91 90 GLU A O 1
ATOM 690 N N . ILE A 1 91 ? 13.831 11.006 -30.475 1.00 50.88 91 ILE A N 1
ATOM 691 C CA . ILE A 1 91 ? 12.958 12.128 -30.787 1.00 50.88 91 ILE A CA 1
ATOM 692 C C . ILE A 1 91 ? 13.867 13.083 -31.541 1.00 50.88 91 ILE A C 1
ATOM 694 O O . ILE A 1 91 ? 14.665 13.804 -30.938 1.00 50.88 91 ILE A O 1
ATOM 698 N N . ASP A 1 92 ? 13.789 13.008 -32.863 1.00 45.38 92 ASP A N 1
ATOM 699 C CA . ASP A 1 92 ? 14.349 13.999 -33.755 1.00 45.38 92 ASP A CA 1
ATOM 700 C C . ASP A 1 92 ? 13.639 15.312 -33.417 1.00 45.38 92 ASP A C 1
ATOM 702 O O . ASP A 1 92 ? 12.525 15.594 -33.863 1.00 45.38 92 ASP A O 1
ATOM 706 N N . TYR A 1 93 ? 14.233 16.092 -32.514 1.00 43.12 93 TYR A N 1
ATOM 707 C CA . TYR A 1 93 ? 13.860 17.482 -32.315 1.00 43.12 93 TYR A CA 1
ATOM 708 C C . TYR A 1 93 ? 14.363 18.261 -33.535 1.00 43.12 93 TYR A C 1
ATOM 710 O O . TYR A 1 93 ? 15.228 19.128 -33.414 1.00 43.12 93 TYR A O 1
ATOM 718 N N . ASP A 1 94 ? 13.823 17.959 -34.719 1.00 41.41 94 ASP A N 1
ATOM 719 C CA . ASP A 1 94 ? 14.025 18.763 -35.916 1.00 41.41 94 ASP A CA 1
ATOM 720 C C . ASP A 1 94 ? 13.156 20.016 -35.794 1.00 41.41 94 ASP A C 1
ATOM 722 O O . ASP A 1 94 ? 12.109 20.187 -36.421 1.00 41.41 94 ASP A O 1
ATOM 726 N N . TYR A 1 95 ? 13.608 20.938 -34.947 1.00 41.84 95 TYR A N 1
ATOM 727 C CA . TYR A 1 95 ? 13.347 22.344 -35.187 1.00 41.84 95 TYR A CA 1
ATOM 728 C C . TYR A 1 95 ? 14.282 22.806 -36.311 1.00 41.84 95 TYR A C 1
ATOM 730 O O . TYR A 1 95 ? 15.303 23.443 -36.076 1.00 41.84 95 TYR A O 1
ATOM 738 N N . ASN A 1 96 ? 13.876 22.508 -37.546 1.00 45.75 96 ASN A N 1
ATOM 739 C CA . ASN A 1 96 ? 14.212 23.241 -38.765 1.00 45.75 96 ASN A CA 1
ATOM 740 C C . ASN A 1 96 ? 15.696 23.593 -38.989 1.00 45.75 96 ASN A C 1
ATOM 742 O O . ASN A 1 96 ? 15.997 24.787 -39.108 1.00 45.75 96 ASN A O 1
ATOM 746 N N . TYR A 1 97 ? 16.620 22.638 -39.189 1.00 40.88 97 TYR A N 1
ATOM 747 C CA . TYR A 1 97 ? 17.869 23.076 -39.848 1.00 40.88 97 TYR A CA 1
ATOM 748 C C . TYR A 1 97 ? 18.609 22.183 -40.843 1.00 40.88 97 TYR A C 1
ATOM 750 O O . TYR A 1 97 ? 19.378 22.759 -41.609 1.00 40.88 97 TYR A O 1
ATOM 758 N N . GLN A 1 98 ? 18.426 20.864 -40.985 1.00 40.41 98 GLN A N 1
ATOM 759 C CA . GLN A 1 98 ? 19.311 20.179 -41.952 1.00 40.41 98 GLN A CA 1
ATOM 760 C C . GLN A 1 98 ? 18.747 18.955 -42.670 1.00 40.41 98 GLN A C 1
ATOM 762 O O . GLN A 1 98 ? 19.134 17.816 -42.456 1.00 40.41 98 GLN A O 1
ATOM 767 N N . ARG A 1 99 ? 17.967 19.277 -43.706 1.00 40.84 99 ARG A N 1
ATOM 768 C CA . ARG A 1 99 ? 17.534 18.465 -44.858 1.00 40.84 99 ARG A CA 1
ATOM 769 C C . ARG A 1 99 ? 18.623 17.634 -45.584 1.00 40.84 99 ARG A C 1
ATOM 771 O O . ARG A 1 99 ? 18.300 17.013 -46.583 1.00 40.84 99 ARG A O 1
ATOM 778 N N . ASN A 1 100 ? 19.891 17.585 -45.168 1.00 43.34 100 ASN A N 1
ATOM 779 C CA . ASN A 1 100 ? 20.971 17.043 -46.016 1.00 43.34 100 ASN A CA 1
ATOM 780 C C . ASN A 1 100 ? 21.999 16.150 -45.307 1.00 43.34 100 ASN A C 1
ATOM 782 O O . ASN A 1 100 ? 23.187 16.233 -45.615 1.00 43.34 100 ASN A O 1
ATOM 786 N N . VAL A 1 101 ? 21.590 15.271 -44.396 1.00 44.56 101 VAL A N 1
ATOM 787 C CA . VAL A 1 101 ? 22.476 14.177 -43.978 1.00 44.56 101 VAL A CA 1
ATOM 788 C C . VAL A 1 101 ? 21.673 12.892 -44.018 1.00 44.56 101 VAL A C 1
ATOM 790 O O . VAL A 1 101 ? 20.779 12.683 -43.206 1.00 44.56 101 VAL A O 1
ATOM 793 N N . ALA A 1 102 ? 21.968 12.050 -45.010 1.00 42.16 102 ALA A N 1
ATOM 794 C CA . ALA A 1 102 ? 21.573 10.652 -44.978 1.00 42.16 102 ALA A CA 1
ATOM 795 C C . ALA A 1 102 ? 21.938 10.110 -43.592 1.00 42.16 102 ALA A C 1
ATOM 797 O O . ALA A 1 102 ? 23.105 10.200 -43.206 1.00 42.16 102 ALA A O 1
ATOM 798 N N . THR A 1 103 ? 20.947 9.626 -42.842 1.00 47.56 103 THR A N 1
ATOM 799 C CA . THR A 1 103 ? 21.086 9.040 -41.507 1.00 47.56 103 THR A CA 1
ATOM 800 C C . THR A 1 103 ? 21.959 7.792 -41.596 1.00 47.56 103 THR A C 1
ATOM 802 O O . THR A 1 1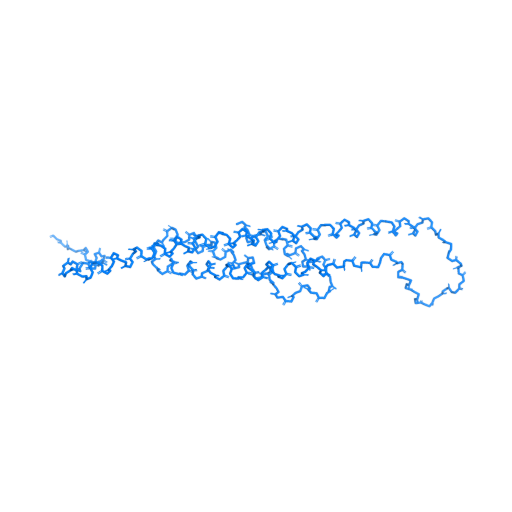03 ? 21.496 6.657 -41.632 1.00 47.56 103 THR A O 1
ATOM 805 N N . ALA A 1 104 ? 23.268 8.007 -41.685 1.00 46.09 104 ALA A N 1
ATOM 806 C CA . ALA A 1 104 ? 24.257 7.005 -41.378 1.00 46.09 104 ALA A CA 1
ATOM 807 C C . ALA A 1 104 ? 24.140 6.762 -39.874 1.00 46.09 104 ALA A C 1
ATOM 809 O O . ALA A 1 104 ? 24.407 7.665 -39.080 1.00 46.09 104 ALA A O 1
ATOM 810 N N . SER A 1 105 ? 23.703 5.557 -39.509 1.00 54.56 105 SER A N 1
ATOM 811 C CA . SER A 1 105 ? 23.739 5.019 -38.152 1.00 54.56 105 SER A CA 1
ATOM 812 C C . SER A 1 105 ? 25.131 5.254 -37.566 1.00 54.56 105 SER A C 1
ATOM 814 O O . SER A 1 105 ? 26.084 4.530 -37.866 1.00 54.56 105 SER A O 1
ATOM 816 N N . SER A 1 106 ? 25.282 6.326 -36.788 1.00 55.03 106 SER A N 1
ATOM 817 C CA . SER A 1 106 ? 26.546 6.608 -36.125 1.00 55.03 106 SER A CA 1
ATOM 818 C C . SER A 1 106 ? 26.696 5.579 -34.999 1.00 55.03 106 SER A C 1
ATOM 820 O O . SER A 1 106 ? 25.716 5.323 -34.291 1.00 55.03 106 SER A O 1
ATOM 822 N N . PRO A 1 107 ? 27.888 5.003 -34.772 1.00 55.44 107 PRO A N 1
ATOM 823 C CA . PRO A 1 107 ? 28.099 4.043 -33.685 1.00 55.44 107 PRO A CA 1
ATOM 824 C C . PRO A 1 107 ? 27.742 4.606 -32.292 1.00 55.44 107 PRO A C 1
ATOM 826 O O . PRO A 1 107 ? 27.506 3.840 -31.362 1.00 55.44 107 PRO A O 1
ATOM 829 N N . GLY A 1 108 ? 27.646 5.935 -32.139 1.00 62.59 108 GLY A N 1
ATOM 830 C CA . GLY A 1 108 ? 27.152 6.580 -30.918 1.00 62.59 108 GLY A CA 1
ATOM 831 C C . GLY A 1 108 ? 25.631 6.495 -30.730 1.00 62.59 108 GLY A C 1
ATOM 832 O O . GLY A 1 108 ? 25.179 6.328 -29.600 1.00 62.59 108 GLY A O 1
ATOM 833 N N . SER A 1 109 ? 24.847 6.557 -31.814 1.00 65.94 109 SER A N 1
ATOM 834 C CA . SER A 1 109 ? 23.371 6.501 -31.764 1.00 65.94 109 SER A CA 1
ATOM 835 C C . SER A 1 109 ? 22.857 5.120 -31.333 1.00 65.94 109 SER A C 1
ATOM 837 O O . SER A 1 109 ? 22.001 5.019 -30.453 1.00 65.94 109 SER A O 1
ATOM 839 N N . GLU A 1 110 ? 23.458 4.042 -31.851 1.00 70.75 110 GLU A N 1
ATOM 840 C CA . GLU A 1 110 ? 23.109 2.672 -31.452 1.00 70.75 110 GLU A CA 1
ATOM 841 C C . GLU A 1 110 ? 23.488 2.382 -29.995 1.00 70.75 110 GLU A C 1
ATOM 843 O O . GLU A 1 110 ? 22.699 1.791 -29.258 1.00 70.75 110 GLU A O 1
ATOM 848 N N . TYR A 1 111 ? 24.650 2.869 -29.543 1.00 77.56 111 TYR A N 1
ATOM 849 C CA . TYR A 1 111 ? 25.086 2.736 -28.152 1.00 77.56 111 TYR A CA 1
ATOM 850 C C . TYR A 1 111 ? 24.143 3.450 -27.167 1.00 77.56 111 TYR A C 1
ATOM 852 O O . TYR A 1 111 ? 23.774 2.881 -26.137 1.00 77.56 111 TYR A O 1
ATOM 860 N N . ILE A 1 112 ? 23.708 4.678 -27.477 1.00 76.06 112 ILE A N 1
ATOM 861 C CA . ILE A 1 112 ? 22.772 5.440 -26.629 1.00 76.06 112 ILE A CA 1
ATOM 862 C C . ILE A 1 112 ? 21.400 4.757 -26.588 1.00 76.06 112 ILE A C 1
ATOM 864 O O . ILE A 1 112 ? 20.828 4.591 -25.506 1.00 76.06 112 ILE A O 1
ATOM 868 N N . LYS A 1 113 ? 20.900 4.296 -27.740 1.00 77.88 113 LYS A N 1
ATOM 869 C CA . LYS A 1 113 ? 19.639 3.551 -27.831 1.00 77.88 113 LYS A CA 1
ATOM 870 C C . LYS A 1 113 ? 19.683 2.263 -27.011 1.00 77.88 113 LYS A C 1
ATOM 872 O O . LYS A 1 113 ? 18.757 1.991 -26.249 1.00 77.88 113 LYS A O 1
ATOM 877 N N . GLN A 1 114 ? 20.770 1.499 -27.110 1.00 81.62 114 GLN A N 1
ATOM 878 C CA . GLN A 1 114 ? 20.941 0.264 -26.347 1.00 81.62 114 GLN A CA 1
ATOM 879 C C . GLN A 1 114 ? 20.945 0.527 -24.835 1.00 81.62 114 GLN A C 1
ATOM 881 O O . GLN A 1 114 ? 20.224 -0.150 -24.103 1.00 81.62 114 GLN A O 1
ATOM 886 N N . ARG A 1 115 ? 21.670 1.553 -24.364 1.00 81.12 115 ARG A N 1
ATOM 887 C CA . ARG A 1 115 ? 21.658 1.934 -22.940 1.00 81.12 115 ARG A CA 1
ATOM 888 C C . ARG A 1 115 ? 20.295 2.436 -22.467 1.00 81.12 115 ARG A C 1
ATOM 890 O O . ARG A 1 115 ? 19.923 2.170 -21.328 1.00 81.12 115 ARG A O 1
ATOM 897 N N . CYS A 1 116 ? 19.538 3.131 -23.316 1.00 81.50 116 CYS A N 1
ATOM 898 C CA . CYS A 1 116 ? 18.169 3.538 -22.994 1.00 81.50 116 CYS A CA 1
ATOM 899 C C . CYS A 1 116 ? 17.252 2.327 -22.792 1.00 81.50 116 CYS A C 1
ATOM 901 O O . CYS A 1 116 ? 16.515 2.278 -21.806 1.00 81.50 116 CYS A O 1
ATOM 903 N N . LEU A 1 117 ? 17.318 1.338 -23.689 1.00 82.19 117 LEU A N 1
ATOM 904 C CA . LEU A 1 117 ? 16.512 0.117 -23.600 1.00 82.19 117 LEU A CA 1
ATOM 905 C C . LEU A 1 117 ? 16.865 -0.704 -22.356 1.00 82.19 117 LEU A C 1
ATOM 907 O O . LEU A 1 117 ? 15.966 -1.148 -21.644 1.00 82.19 117 LEU A O 1
ATOM 911 N N . GLU A 1 118 ? 18.158 -0.858 -22.063 1.00 85.00 118 GLU A N 1
ATOM 912 C CA . GLU A 1 118 ? 18.637 -1.546 -20.861 1.00 85.00 118 GLU A CA 1
ATOM 913 C C . GLU A 1 118 ? 18.143 -0.849 -19.585 1.00 85.00 118 GLU A C 1
ATOM 915 O O . GLU A 1 118 ? 17.521 -1.481 -18.730 1.00 85.00 118 GLU A O 1
ATOM 920 N N . ASN A 1 119 ? 18.326 0.471 -19.491 1.00 81.56 119 ASN A N 1
ATOM 921 C CA . ASN A 1 119 ? 17.862 1.252 -18.346 1.00 81.56 119 ASN A CA 1
ATOM 922 C C . ASN A 1 119 ? 16.338 1.201 -18.202 1.00 81.56 119 ASN A C 1
ATOM 924 O O . ASN A 1 119 ? 15.837 1.058 -17.091 1.00 81.56 119 ASN A O 1
ATOM 928 N N . THR A 1 120 ? 15.599 1.273 -19.310 1.00 79.38 120 THR A N 1
ATOM 929 C CA . THR A 1 120 ? 14.133 1.169 -19.323 1.00 79.38 120 THR A CA 1
ATOM 930 C C . THR A 1 120 ? 13.671 -0.190 -18.803 1.00 79.38 120 THR A C 1
ATOM 932 O O . THR A 1 120 ? 12.743 -0.258 -17.994 1.00 79.38 120 THR A O 1
ATOM 935 N N . ALA A 1 121 ? 14.327 -1.275 -19.218 1.00 82.38 121 ALA A N 1
ATOM 936 C CA . ALA A 1 121 ? 14.009 -2.619 -18.752 1.00 82.38 121 ALA A CA 1
ATOM 937 C C . ALA A 1 121 ? 14.283 -2.776 -17.249 1.00 82.38 121 ALA A C 1
ATOM 939 O O . ALA A 1 121 ? 13.400 -3.217 -16.511 1.00 82.38 121 ALA A O 1
ATOM 940 N N . LEU A 1 122 ? 15.463 -2.352 -16.781 1.00 85.00 122 LEU A N 1
ATOM 941 C CA . LEU A 1 122 ? 15.819 -2.374 -15.358 1.00 85.00 122 LEU A CA 1
ATOM 942 C C . LEU A 1 122 ? 14.835 -1.551 -14.525 1.00 85.00 122 LEU A C 1
ATOM 944 O O . LEU A 1 122 ? 14.341 -2.006 -13.496 1.00 85.00 122 LEU A O 1
ATOM 948 N N . PHE A 1 123 ? 14.502 -0.358 -15.002 1.00 80.75 123 PHE A N 1
ATOM 949 C CA . PHE A 1 123 ? 13.584 0.541 -14.329 1.00 80.75 123 PHE A CA 1
ATOM 950 C C . PHE A 1 123 ? 12.165 -0.037 -14.233 1.00 80.75 123 PHE A C 1
ATOM 952 O O . PHE A 1 123 ? 11.541 -0.005 -13.171 1.00 80.75 123 PHE A O 1
ATOM 959 N N . THR A 1 124 ? 11.690 -0.667 -15.309 1.00 79.94 124 THR A N 1
ATOM 960 C CA . THR A 1 124 ? 10.403 -1.377 -15.330 1.00 79.94 124 THR A CA 1
ATOM 961 C C . THR A 1 124 ? 10.381 -2.530 -14.327 1.00 79.94 124 THR A C 1
ATOM 963 O O . THR A 1 124 ? 9.411 -2.682 -13.585 1.00 79.94 124 THR A O 1
ATOM 966 N N . MET A 1 125 ? 11.451 -3.331 -14.268 1.00 85.50 125 MET A N 1
ATOM 967 C CA . MET A 1 125 ? 11.568 -4.429 -13.303 1.00 85.50 125 MET A CA 1
ATOM 968 C C . MET A 1 125 ? 11.544 -3.924 -11.858 1.00 85.50 125 MET A C 1
ATOM 970 O O . MET A 1 125 ? 10.867 -4.515 -11.018 1.00 85.50 125 MET A O 1
ATOM 974 N N . LEU A 1 126 ? 12.237 -2.818 -11.569 1.00 85.25 126 LEU A N 1
ATOM 975 C CA . LEU A 1 126 ? 12.260 -2.216 -10.236 1.00 85.25 126 LEU A CA 1
ATOM 976 C C . LEU A 1 126 ? 10.877 -1.722 -9.806 1.00 85.25 126 LEU A C 1
ATOM 978 O O . LEU A 1 126 ? 10.464 -2.002 -8.683 1.00 85.25 126 LEU A O 1
ATOM 982 N N . ILE A 1 127 ? 10.141 -1.040 -10.688 1.00 79.75 127 ILE A N 1
ATOM 983 C CA . ILE A 1 127 ? 8.787 -0.562 -10.370 1.00 79.75 127 ILE A CA 1
ATOM 984 C C . ILE A 1 127 ? 7.850 -1.730 -10.082 1.00 79.75 127 ILE A C 1
ATOM 986 O O . ILE A 1 127 ? 7.190 -1.716 -9.046 1.00 79.75 127 ILE A O 1
ATOM 990 N N . ARG A 1 128 ? 7.837 -2.754 -10.943 1.00 83.25 128 ARG A N 1
ATOM 991 C CA . ARG A 1 128 ? 7.013 -3.953 -10.721 1.00 83.25 128 ARG A CA 1
ATOM 992 C C . ARG A 1 128 ? 7.372 -4.664 -9.420 1.00 83.25 128 ARG A C 1
ATOM 994 O O . ARG A 1 128 ? 6.505 -5.119 -8.680 1.00 83.25 128 ARG A O 1
ATOM 1001 N N . GLY A 1 129 ? 8.666 -4.723 -9.102 1.00 87.88 129 GLY A N 1
ATOM 1002 C CA . GLY A 1 129 ? 9.142 -5.250 -7.827 1.00 87.88 129 GLY A CA 1
ATOM 1003 C C . GLY A 1 129 ? 8.591 -4.466 -6.633 1.00 87.88 129 GLY A C 1
ATOM 1004 O O . GLY A 1 129 ? 8.060 -5.060 -5.696 1.00 87.88 129 GLY A O 1
ATOM 1005 N N . MET A 1 130 ? 8.667 -3.134 -6.671 1.00 85.12 130 MET A N 1
ATOM 1006 C CA . MET A 1 130 ? 8.140 -2.276 -5.604 1.00 85.12 130 MET A CA 1
ATOM 1007 C C . MET A 1 130 ? 6.611 -2.358 -5.482 1.00 85.12 130 MET A C 1
ATOM 1009 O O . MET A 1 130 ? 6.104 -2.452 -4.363 1.00 85.12 130 MET A O 1
ATOM 1013 N N . GLY A 1 131 ? 5.881 -2.376 -6.602 1.00 83.75 131 GLY A N 1
ATOM 1014 C CA . GLY A 1 131 ? 4.429 -2.574 -6.631 1.00 83.75 131 GLY A CA 1
ATOM 1015 C C . GLY A 1 131 ? 4.022 -3.911 -6.010 1.00 83.75 131 GLY A C 1
ATOM 1016 O O . GLY A 1 131 ? 3.166 -3.953 -5.124 1.00 83.75 131 GLY A O 1
ATOM 1017 N N . GLY A 1 132 ? 4.720 -4.993 -6.367 1.00 88.00 132 GLY A N 1
ATOM 1018 C CA . GLY A 1 132 ? 4.540 -6.309 -5.754 1.00 88.00 132 GLY A CA 1
ATOM 1019 C C . GLY A 1 132 ? 4.776 -6.313 -4.239 1.00 88.00 132 GLY A C 1
ATOM 1020 O O . GLY A 1 132 ? 3.973 -6.873 -3.493 1.00 88.00 132 GLY A O 1
ATOM 1021 N N . ILE A 1 133 ? 5.828 -5.640 -3.757 1.00 90.69 133 ILE A N 1
ATOM 1022 C CA . ILE A 1 133 ? 6.096 -5.511 -2.314 1.00 90.69 133 ILE A CA 1
ATOM 1023 C C . ILE A 1 133 ? 4.950 -4.774 -1.610 1.00 90.69 133 ILE A C 1
ATOM 1025 O O . ILE A 1 133 ? 4.509 -5.216 -0.551 1.00 90.69 133 ILE A O 1
ATOM 1029 N N . LEU A 1 134 ? 4.428 -3.690 -2.190 1.00 86.69 134 LEU A N 1
ATOM 1030 C CA . LEU A 1 134 ? 3.299 -2.945 -1.620 1.00 86.69 134 LEU A CA 1
ATOM 1031 C C . LEU A 1 134 ? 2.022 -3.799 -1.528 1.00 86.69 134 LEU A C 1
ATOM 1033 O O . LEU A 1 134 ? 1.307 -3.725 -0.527 1.00 86.69 134 LEU A O 1
ATOM 1037 N N . ILE A 1 135 ? 1.765 -4.667 -2.511 1.00 89.94 135 ILE A N 1
ATOM 1038 C CA . ILE A 1 135 ? 0.656 -5.633 -2.459 1.00 89.94 135 ILE A CA 1
ATOM 1039 C C . ILE A 1 135 ? 0.860 -6.626 -1.309 1.00 89.94 135 ILE A C 1
ATOM 1041 O O . ILE A 1 135 ? -0.051 -6.826 -0.507 1.00 89.94 135 ILE A O 1
ATOM 1045 N N . VAL A 1 136 ? 2.055 -7.209 -1.173 1.00 93.38 136 VAL A N 1
ATOM 1046 C CA . VAL A 1 136 ? 2.358 -8.147 -0.076 1.00 93.38 136 VAL A CA 1
ATOM 1047 C C . VAL A 1 136 ? 2.197 -7.468 1.285 1.00 93.38 136 VAL A C 1
ATOM 1049 O O . VAL A 1 136 ? 1.570 -8.032 2.179 1.00 93.38 136 VAL A O 1
ATOM 1052 N N . LEU A 1 137 ? 2.693 -6.237 1.435 1.00 90.25 137 LEU A N 1
ATOM 1053 C CA . LEU A 1 137 ? 2.514 -5.453 2.657 1.00 90.25 137 LEU A CA 1
ATOM 1054 C C . LEU A 1 137 ? 1.031 -5.177 2.947 1.00 90.25 137 LEU A C 1
ATOM 1056 O O . LEU A 1 137 ? 0.625 -5.247 4.102 1.00 90.25 137 LEU A O 1
ATOM 1060 N N . SER A 1 138 ? 0.216 -4.908 1.919 1.00 90.25 138 SER A N 1
ATOM 1061 C CA . SER A 1 138 ? -1.241 -4.757 2.071 1.00 90.25 138 SER A CA 1
ATOM 1062 C C . SER A 1 138 ? -1.893 -6.032 2.611 1.00 90.25 138 SER A C 1
ATOM 1064 O O . SER A 1 138 ? -2.730 -5.967 3.503 1.00 90.25 138 SER A O 1
ATOM 1066 N N . VAL A 1 139 ? -1.515 -7.202 2.087 1.00 93.69 139 VAL A N 1
ATOM 1067 C CA . VAL A 1 139 ? -2.068 -8.492 2.532 1.00 93.69 139 VAL A CA 1
ATOM 1068 C C . VAL A 1 139 ? -1.717 -8.754 3.993 1.00 93.69 139 VAL A C 1
ATOM 1070 O O . VAL A 1 139 ? -2.590 -9.131 4.771 1.00 93.69 139 VAL A O 1
ATOM 1073 N N . VAL A 1 140 ? -0.461 -8.508 4.378 1.00 92.38 140 VAL A N 1
ATOM 1074 C CA . VAL A 1 140 ? -0.020 -8.644 5.773 1.00 92.38 140 VAL A CA 1
ATOM 1075 C C . VAL A 1 140 ? -0.824 -7.718 6.688 1.00 92.38 140 VAL A C 1
ATOM 1077 O O . VAL A 1 140 ? -1.277 -8.167 7.738 1.00 92.38 140 VAL A O 1
ATOM 1080 N N . GLU A 1 141 ? -1.062 -6.472 6.274 1.00 89.56 141 GLU A N 1
ATOM 1081 C CA . GLU A 1 141 ? -1.876 -5.514 7.030 1.00 89.56 141 GLU A CA 1
ATOM 1082 C C . GLU A 1 141 ? -3.307 -6.026 7.246 1.00 89.56 141 GLU A C 1
ATOM 1084 O O . GLU A 1 141 ? -3.785 -6.044 8.376 1.00 89.56 141 GLU A O 1
ATOM 1089 N N . VAL A 1 142 ? -3.971 -6.527 6.196 1.00 91.69 142 VAL A N 1
ATOM 1090 C CA . VAL A 1 142 ? -5.320 -7.112 6.306 1.00 91.69 142 VAL A CA 1
ATOM 1091 C C . VAL A 1 142 ? -5.330 -8.293 7.278 1.00 91.69 142 VAL A C 1
ATOM 1093 O O . VAL A 1 142 ? -6.216 -8.386 8.126 1.00 91.69 142 VAL A O 1
ATOM 1096 N N . CYS A 1 143 ? -4.351 -9.196 7.183 1.00 92.75 143 CYS A N 1
ATOM 1097 C CA . CYS A 1 143 ? -4.272 -10.364 8.059 1.00 92.75 143 CYS A CA 1
ATOM 1098 C C . CYS A 1 143 ? -4.105 -9.974 9.532 1.00 92.75 143 CYS A C 1
ATOM 1100 O O . CYS A 1 143 ? -4.781 -10.537 10.398 1.00 92.75 143 CYS A O 1
ATOM 1102 N N . VAL A 1 144 ? -3.220 -9.017 9.817 1.00 90.38 144 VAL A N 1
ATOM 1103 C CA . VAL A 1 144 ? -2.968 -8.539 11.181 1.00 90.38 144 VAL A CA 1
ATOM 1104 C C . VAL A 1 144 ? -4.189 -7.796 11.717 1.00 90.38 144 VAL A C 1
ATOM 1106 O O . VAL A 1 144 ? -4.650 -8.125 12.806 1.00 90.38 144 VAL A O 1
ATOM 1109 N N . ALA A 1 145 ? -4.769 -6.883 10.936 1.00 89.75 145 ALA A N 1
ATOM 1110 C CA . ALA A 1 145 ? -5.928 -6.092 11.335 1.00 89.75 145 ALA A CA 1
ATOM 1111 C C . ALA A 1 145 ? -7.167 -6.955 11.628 1.00 89.75 145 ALA A C 1
ATOM 1113 O O . ALA A 1 145 ? -7.845 -6.741 12.631 1.00 89.75 145 ALA A O 1
ATOM 1114 N N . ILE A 1 146 ? -7.448 -7.974 10.803 1.00 89.69 146 ILE A N 1
ATOM 1115 C CA . ILE A 1 146 ? -8.553 -8.915 11.061 1.00 89.69 146 ILE A CA 1
ATOM 1116 C C . ILE A 1 146 ? -8.286 -9.719 12.337 1.00 89.69 146 ILE A C 1
ATOM 1118 O O . ILE A 1 146 ? -9.186 -9.882 13.157 1.00 89.69 146 ILE A O 1
ATOM 1122 N N . SER A 1 147 ? -7.060 -10.214 12.520 1.00 91.06 147 SER A N 1
ATOM 1123 C CA . SER A 1 147 ? -6.706 -11.004 13.705 1.00 91.06 147 SER A CA 1
ATOM 1124 C C . SER A 1 147 ? -6.820 -10.176 14.990 1.00 91.06 147 SER A C 1
ATOM 1126 O O . SER A 1 147 ? -7.373 -10.657 15.976 1.00 91.06 147 SER A O 1
ATOM 1128 N N . ALA A 1 148 ? -6.356 -8.923 14.967 1.00 88.12 148 ALA A N 1
ATOM 1129 C CA . ALA A 1 148 ? -6.465 -7.989 16.085 1.00 88.12 148 ALA A CA 1
ATOM 1130 C C . ALA A 1 148 ? -7.930 -7.651 16.402 1.00 88.12 148 ALA A C 1
ATOM 1132 O O . ALA A 1 148 ? -8.357 -7.805 17.544 1.00 88.12 148 ALA A O 1
ATOM 1133 N N . ALA A 1 149 ? -8.729 -7.321 15.382 1.00 88.75 149 ALA A N 1
ATOM 1134 C CA . ALA A 1 149 ? -10.147 -7.011 15.552 1.00 88.75 149 ALA A CA 1
ATOM 1135 C C . ALA A 1 149 ? -10.943 -8.173 16.172 1.00 88.75 149 ALA A C 1
ATOM 1137 O O . ALA A 1 149 ? -11.845 -7.948 16.979 1.00 88.75 149 ALA A O 1
ATOM 1138 N N . LEU A 1 150 ? -10.617 -9.425 15.823 1.00 88.94 150 LEU A N 1
ATOM 1139 C CA . LEU A 1 150 ? -11.249 -10.603 16.425 1.00 88.94 150 LEU A CA 1
ATOM 1140 C C . LEU A 1 150 ? -10.907 -10.740 17.915 1.00 88.94 150 LEU A C 1
ATOM 1142 O O . LEU A 1 150 ? -11.802 -11.005 18.717 1.00 88.94 150 LEU A O 1
ATOM 1146 N N . LEU A 1 151 ? -9.645 -10.514 18.290 1.00 87.44 151 LEU A N 1
ATOM 1147 C CA . LEU A 1 151 ? -9.204 -10.549 19.688 1.00 87.44 151 LEU A CA 1
ATOM 1148 C C . LEU A 1 151 ? -9.842 -9.416 20.509 1.00 87.44 151 LEU A C 1
ATOM 1150 O O . LEU A 1 151 ? -10.345 -9.636 21.611 1.00 87.44 151 LEU A O 1
ATOM 1154 N N . GLU A 1 152 ? -9.886 -8.202 19.964 1.00 85.31 152 GLU A N 1
ATOM 1155 C CA . GLU A 1 152 ? -10.552 -7.051 20.585 1.00 85.31 152 GLU A CA 1
ATOM 1156 C C . GLU A 1 152 ? -12.056 -7.297 20.761 1.00 85.31 152 GLU A C 1
ATOM 1158 O O . GLU A 1 152 ? -12.621 -7.015 21.818 1.00 85.31 152 GLU A O 1
ATOM 1163 N N . LEU A 1 153 ? -12.715 -7.898 19.769 1.00 86.50 153 LEU A N 1
ATOM 1164 C CA . LEU A 1 153 ? -14.132 -8.240 19.861 1.00 86.50 153 LEU A CA 1
ATOM 1165 C C . LEU A 1 153 ? -14.403 -9.308 20.929 1.00 86.50 153 LEU A C 1
ATOM 1167 O O . LEU A 1 153 ? -15.386 -9.202 21.668 1.00 86.50 153 LEU A O 1
ATOM 1171 N N . GLU A 1 154 ? -13.549 -10.328 21.028 1.00 86.81 154 GLU A N 1
ATOM 1172 C CA . GLU A 1 154 ? -13.664 -11.379 22.042 1.00 86.81 154 GLU A CA 1
ATOM 1173 C C . GLU A 1 154 ? -13.489 -10.805 23.456 1.00 86.81 154 GLU A C 1
ATOM 1175 O O . GLU A 1 154 ? -14.300 -11.073 24.349 1.00 86.81 154 GLU A O 1
ATOM 1180 N N . THR A 1 155 ? -12.492 -9.937 23.655 1.00 82.38 155 THR A N 1
ATOM 1181 C CA . THR A 1 155 ? -12.255 -9.281 24.952 1.00 82.38 155 THR A CA 1
ATOM 1182 C C . THR A 1 155 ? -13.407 -8.357 25.356 1.00 82.38 155 THR A C 1
ATOM 1184 O O . THR A 1 155 ? -13.862 -8.413 26.504 1.00 82.38 155 THR A O 1
ATOM 1187 N N . LEU A 1 156 ? -13.949 -7.567 24.421 1.00 83.31 156 LEU A N 1
ATOM 1188 C CA . LEU A 1 156 ? -15.128 -6.725 24.654 1.00 83.31 156 LEU A CA 1
ATOM 1189 C C . LEU A 1 156 ? -16.374 -7.560 24.975 1.00 83.31 156 LEU A C 1
ATOM 1191 O O . LEU A 1 156 ? -17.124 -7.222 25.893 1.00 83.31 156 LEU A O 1
ATOM 1195 N N . SER A 1 157 ? -16.577 -8.672 24.266 1.00 80.31 157 SER A N 1
ATOM 1196 C CA . SER A 1 157 ? -17.712 -9.575 24.493 1.00 80.31 157 SER A CA 1
ATOM 1197 C C . SER A 1 157 ? -17.642 -10.224 25.874 1.00 80.31 157 SER A C 1
ATOM 1199 O O . SER A 1 157 ? -18.629 -10.211 26.609 1.00 80.31 157 SER A O 1
ATOM 1201 N N . CYS A 1 158 ? -16.463 -10.706 26.276 1.00 77.25 158 CYS A N 1
ATOM 1202 C CA . CYS A 1 158 ? -16.251 -11.290 27.598 1.00 77.25 158 CYS A CA 1
ATOM 1203 C C . CYS A 1 158 ? -16.448 -10.257 28.722 1.00 77.25 158 CYS A C 1
ATOM 1205 O O . CYS A 1 158 ? -17.015 -10.568 29.771 1.00 77.25 158 CYS A O 1
ATOM 1207 N N . SER A 1 159 ? -16.016 -9.010 28.505 1.00 78.38 159 SER A N 1
ATOM 1208 C CA . SER A 1 159 ? -16.248 -7.910 29.446 1.00 78.38 159 SER A CA 1
ATOM 1209 C C . SER A 1 159 ? -17.742 -7.598 29.600 1.00 78.38 159 SER A C 1
ATOM 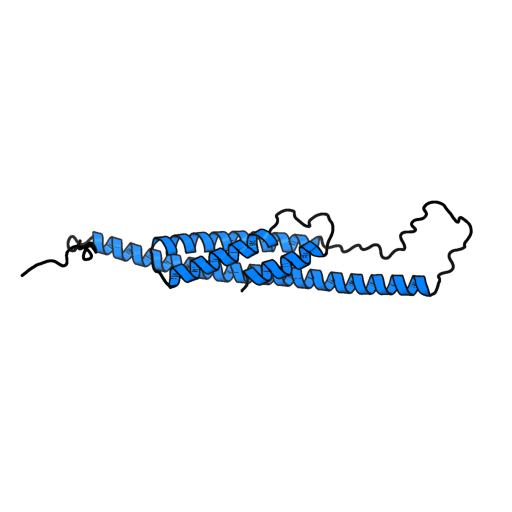1211 O O . SER A 1 159 ? -18.244 -7.511 30.723 1.00 78.38 159 SER A O 1
ATOM 1213 N N . ARG A 1 160 ? -18.480 -7.528 28.483 1.00 77.12 160 ARG A N 1
ATOM 1214 C CA . ARG A 1 160 ? -19.931 -7.294 28.487 1.00 77.12 160 ARG A CA 1
ATOM 1215 C C . ARG A 1 160 ? -20.688 -8.404 29.214 1.00 77.12 160 ARG A C 1
ATOM 1217 O O . ARG A 1 160 ? -21.520 -8.103 30.062 1.00 77.12 160 ARG A O 1
ATOM 1224 N N . GLU A 1 161 ? -20.367 -9.670 28.948 1.00 78.75 161 GLU A N 1
ATOM 1225 C CA . GLU A 1 161 ? -20.994 -10.804 29.643 1.00 78.75 161 GLU A CA 1
ATOM 1226 C C . GLU A 1 161 ? -20.738 -10.781 31.155 1.00 78.75 161 GLU A C 1
ATOM 1228 O O . GLU A 1 161 ? -21.625 -11.114 31.940 1.00 78.75 161 GLU A O 1
ATOM 1233 N N . LYS A 1 162 ? -19.533 -10.386 31.589 1.00 76.69 162 LYS A N 1
ATOM 1234 C CA . LYS A 1 162 ? -19.226 -10.207 33.018 1.00 76.69 162 LYS A CA 1
ATOM 1235 C C . LYS A 1 162 ? -20.058 -9.082 33.629 1.00 76.69 162 LYS A C 1
ATOM 1237 O O . LYS A 1 162 ? -20.542 -9.237 34.745 1.00 76.69 162 LYS A O 1
ATOM 1242 N N . GLN A 1 163 ? -20.250 -7.983 32.902 1.00 72.44 163 GLN A N 1
ATOM 1243 C CA . GLN A 1 163 ? -21.041 -6.845 33.363 1.00 72.44 163 GLN A CA 1
ATOM 1244 C C . GLN A 1 163 ? -22.543 -7.169 33.438 1.00 72.44 163 GLN A C 1
ATOM 1246 O O . GLN A 1 163 ? -23.192 -6.776 34.402 1.00 72.44 163 GLN A O 1
ATOM 1251 N N . GLU A 1 164 ? -23.084 -7.931 32.481 1.00 74.06 164 GLU A N 1
ATOM 1252 C CA . GLU A 1 164 ? -24.475 -8.416 32.494 1.00 74.06 164 GLU A CA 1
ATOM 1253 C C . GLU A 1 164 ? -24.728 -9.448 33.604 1.00 74.06 164 GLU A C 1
ATOM 1255 O O . GLU A 1 164 ? -25.773 -9.428 34.252 1.00 74.06 164 GLU A O 1
ATOM 1260 N N . LYS A 1 165 ? -23.759 -10.329 33.884 1.00 73.56 165 LYS A N 1
ATOM 1261 C CA . LYS A 1 165 ? -23.840 -11.263 35.022 1.00 73.56 165 LYS A CA 1
ATOM 1262 C C . LYS A 1 165 ? -23.733 -10.543 36.369 1.00 73.56 165 LYS A C 1
ATOM 1264 O O . LYS A 1 165 ? -24.405 -10.946 37.308 1.00 73.56 165 LYS A O 1
ATOM 1269 N N . ALA A 1 166 ? -22.934 -9.477 36.455 1.00 64.00 166 ALA A N 1
ATOM 1270 C CA . ALA A 1 166 ? -22.812 -8.654 37.659 1.00 64.00 166 ALA A CA 1
ATOM 1271 C C . ALA A 1 166 ? -24.033 -7.748 37.901 1.00 64.00 166 ALA A C 1
ATOM 1273 O O . ALA A 1 166 ? -24.332 -7.436 39.045 1.00 64.00 166 ALA A O 1
ATOM 1274 N N . SER A 1 167 ? -24.754 -7.324 36.856 1.00 57.44 167 SER A N 1
ATOM 1275 C CA . SER A 1 167 ? -25.987 -6.534 37.004 1.00 57.44 167 SER A CA 1
ATOM 1276 C C . SER A 1 167 ? -27.233 -7.382 37.289 1.00 57.44 167 SER A C 1
ATOM 1278 O O . SER A 1 167 ? -28.243 -6.841 37.738 1.00 57.44 167 SER A O 1
ATOM 1280 N N . GLY A 1 168 ? -27.163 -8.698 37.059 1.00 50.06 168 GLY A N 1
ATOM 1281 C CA . GLY A 1 168 ? -28.184 -9.674 37.451 1.00 50.06 168 GLY A CA 1
ATOM 1282 C C . GLY A 1 168 ? -28.120 -10.123 38.917 1.00 50.06 168 GLY A C 1
ATOM 1283 O O . GLY A 1 168 ? -29.031 -10.822 39.357 1.00 50.06 168 GLY A O 1
ATOM 1284 N N . ASP A 1 169 ? -27.087 -9.719 39.666 1.00 42.78 169 ASP A N 1
ATOM 1285 C CA . ASP A 1 169 ? -26.922 -10.006 41.094 1.00 42.78 169 ASP A CA 1
ATOM 1286 C C . ASP A 1 169 ? -26.960 -8.678 41.882 1.00 42.78 169 ASP A C 1
ATOM 1288 O O . ASP A 1 169 ? -26.090 -7.824 41.693 1.00 42.78 169 ASP A O 1
ATOM 1292 N N . PRO A 1 170 ? -27.989 -8.412 42.707 1.00 43.53 170 PRO A N 1
ATOM 1293 C CA . PRO A 1 170 ? -28.222 -7.089 43.272 1.00 43.53 170 PRO A CA 1
ATOM 1294 C C . PRO A 1 170 ? -27.372 -6.808 44.519 1.00 43.53 170 PRO A C 1
ATOM 1296 O O . PRO A 1 170 ? -27.892 -6.241 45.464 1.00 43.53 170 PRO A O 1
ATOM 1299 N N . GLU A 1 171 ? -26.080 -7.136 44.550 1.00 44.09 171 GLU A N 1
ATOM 1300 C CA . GLU A 1 171 ? -25.158 -6.617 45.571 1.00 44.09 171 GLU A CA 1
ATOM 1301 C C . GLU A 1 171 ? -23.730 -6.521 45.020 1.00 44.09 171 GLU A C 1
ATOM 1303 O O . GLU A 1 171 ? -23.047 -7.528 44.892 1.00 44.09 171 GLU A O 1
ATOM 1308 N N . LEU A 1 172 ? -23.290 -5.294 44.702 1.00 39.38 172 LEU A N 1
ATOM 1309 C CA . LEU A 1 172 ? -21.965 -4.716 45.014 1.00 39.38 172 LEU A CA 1
ATOM 1310 C C . LEU A 1 172 ? -21.644 -3.563 44.045 1.00 39.38 172 LEU A C 1
ATOM 1312 O O . LEU A 1 172 ? -20.687 -3.596 43.273 1.00 39.38 172 LEU A O 1
ATOM 1316 N N . TYR A 1 173 ? -22.431 -2.487 44.108 1.00 36.88 173 TYR A N 1
ATOM 1317 C CA . TYR A 1 173 ? -21.993 -1.205 43.561 1.00 36.88 173 TYR A CA 1
ATOM 1318 C C . TYR A 1 173 ? -21.008 -0.575 44.554 1.00 36.88 173 TYR A C 1
ATOM 1320 O O . TYR A 1 173 ? -21.409 0.131 45.477 1.00 36.88 173 TYR A O 1
ATOM 1328 N N . LYS A 1 174 ? -19.707 -0.838 44.389 1.00 32.72 174 LYS A N 1
ATOM 1329 C CA . LYS A 1 174 ? -18.656 0.018 44.957 1.00 32.72 174 LYS A CA 1
ATOM 1330 C C . LYS A 1 174 ? -17.974 0.731 43.784 1.00 32.72 174 LYS A C 1
ATOM 1332 O O . LYS A 1 174 ? -17.102 0.139 43.149 1.00 32.72 174 LYS A O 1
ATOM 1337 N N . PRO A 1 175 ? -18.393 1.955 43.418 1.00 37.66 175 PRO A N 1
ATOM 1338 C CA . PRO A 1 175 ? -17.684 2.707 42.403 1.00 37.66 175 PRO A CA 1
ATOM 1339 C C . PRO A 1 175 ? -16.332 3.124 42.991 1.00 37.66 175 PRO A C 1
ATOM 1341 O O . PRO A 1 175 ? -16.252 3.576 44.134 1.00 37.66 175 PRO A O 1
ATOM 1344 N N . LEU A 1 176 ? -15.281 2.930 42.197 1.00 36.53 176 LEU A N 1
ATOM 1345 C CA . LEU A 1 176 ? -13.919 3.429 42.388 1.00 36.53 176 LEU A CA 1
ATOM 1346 C C . LEU A 1 176 ? -13.925 4.956 42.576 1.00 36.53 176 LEU A C 1
ATOM 1348 O O . LEU A 1 176 ? -13.723 5.715 41.634 1.00 36.53 176 LEU A O 1
ATOM 1352 N N . LEU A 1 177 ? -14.188 5.397 43.802 1.00 36.44 177 LEU A N 1
ATOM 1353 C CA . LEU A 1 177 ? -14.078 6.784 44.242 1.00 36.44 177 LEU A CA 1
ATOM 1354 C C . LEU A 1 177 ? -13.403 6.804 45.617 1.00 36.44 177 LEU A C 1
ATOM 1356 O O . LEU A 1 177 ? -13.930 7.312 46.597 1.00 36.44 177 LEU A O 1
ATOM 1360 N N . GLU A 1 178 ? -12.222 6.193 45.675 1.00 40.94 178 GLU A N 1
ATOM 1361 C CA . GLU A 1 178 ? -11.300 6.278 46.810 1.00 40.94 178 GLU A CA 1
ATOM 1362 C C . GLU A 1 178 ? -10.024 7.010 46.349 1.00 40.94 178 GLU A C 1
ATOM 1364 O O . GLU A 1 178 ? -8.907 6.540 46.505 1.00 40.94 178 GLU A O 1
ATOM 1369 N N . GLU A 1 179 ? -10.212 8.175 45.716 1.00 41.16 179 GLU A N 1
ATOM 1370 C CA . GLU A 1 179 ? -9.175 9.209 45.558 1.00 41.16 179 GLU A CA 1
ATOM 1371 C C . GLU A 1 179 ? -9.741 10.593 45.919 1.00 41.16 179 GLU A C 1
ATOM 1373 O O . GLU A 1 179 ? -9.495 11.597 45.263 1.00 41.16 179 GLU A O 1
ATOM 1378 N N . VAL A 1 180 ? -10.553 10.665 46.975 1.00 42.38 180 VAL A N 1
ATOM 1379 C CA . VAL A 1 180 ? -10.834 11.921 47.678 1.00 42.38 180 VAL A CA 1
ATOM 1380 C C . VAL A 1 180 ? -10.954 11.574 49.159 1.00 42.38 180 VAL A C 1
ATOM 1382 O O . VAL A 1 180 ? -11.706 10.674 49.521 1.00 42.38 180 VAL A O 1
ATOM 1385 N N . THR A 1 181 ? -10.264 12.335 50.013 1.00 33.38 181 THR A N 1
ATOM 1386 C CA . THR A 1 181 ? -10.296 12.298 51.494 1.00 33.38 181 THR A CA 1
ATOM 1387 C C . THR A 1 181 ? -9.267 11.404 52.208 1.00 33.38 181 THR A C 1
ATOM 1389 O O . THR A 1 181 ? -9.622 10.556 53.017 1.00 33.38 181 THR A O 1
ATOM 1392 N N . ASN A 1 182 ? -7.970 11.698 52.053 1.00 34.78 182 ASN A N 1
ATOM 1393 C CA . ASN A 1 182 ? -7.075 11.581 53.213 1.00 34.78 182 ASN A CA 1
ATOM 1394 C C . ASN A 1 182 ? -7.247 12.844 54.079 1.00 34.78 182 ASN A C 1
ATOM 1396 O O . ASN A 1 182 ? -6.783 13.926 53.727 1.00 34.78 182 ASN A O 1
ATOM 1400 N N . SER A 1 183 ? -7.948 12.703 55.199 1.00 35.62 183 SER A N 1
ATOM 1401 C CA . SER A 1 183 ? -7.994 13.616 56.357 1.00 35.62 183 SER A CA 1
ATOM 1402 C C . SER A 1 183 ? -8.177 12.728 57.606 1.00 35.62 183 SER A C 1
ATOM 1404 O O . SER A 1 183 ? -8.740 11.647 57.412 1.00 35.62 183 SER A O 1
ATOM 1406 N N . PRO A 1 184 ? -7.785 13.088 58.856 1.00 41.78 184 PRO A N 1
ATOM 1407 C CA . PRO A 1 184 ? -7.516 14.425 59.419 1.00 41.78 184 PRO A CA 1
ATOM 1408 C C . PRO A 1 184 ? -6.250 14.527 60.326 1.00 41.78 184 PRO A C 1
ATOM 1410 O O . PRO A 1 184 ? -5.555 13.548 60.563 1.00 41.78 184 PRO A O 1
ATOM 1413 N N . ALA A 1 185 ? -5.750 15.745 60.578 1.00 34.50 185 ALA A N 1
ATOM 1414 C CA . ALA A 1 185 ? -5.726 16.491 61.857 1.00 34.50 185 ALA A CA 1
ATOM 1415 C C . ALA A 1 185 ? -5.414 15.730 63.172 1.00 34.50 185 ALA A C 1
ATOM 1417 O O . ALA A 1 185 ? -6.123 14.792 63.511 1.00 34.50 185 ALA A O 1
ATOM 1418 N N . ALA A 1 186 ? -4.439 16.310 63.900 1.00 33.09 186 ALA A N 1
ATOM 1419 C CA . ALA A 1 186 ? -4.250 16.430 65.362 1.00 33.09 186 ALA A CA 1
ATOM 1420 C C . ALA A 1 186 ? -4.249 15.172 66.250 1.00 33.09 186 ALA A C 1
ATOM 1422 O O . ALA A 1 186 ? -5.308 14.537 66.420 1.00 33.09 186 ALA A O 1
#

Sequence (186 aa):
MIGLLYIGLGTILGLTFTSTWIVITNIPFWMGPLLIVFGIVCLLSEKYPSPCLVVLDLIFNIAGAAMAIAAIVLYGIYEGYLHVSYSCEEIDYDYNYQRNVATASSPGSEYIKQRCLENTALFTMLIRGMGGILIVLSVVEVCVAISAALLELETLSCSREKQEKASGDPELYKPLLEEVTNSPAA

Secondary structure (DSSP, 8-state):
-HHHHHHHHHHHHHHH--SSSSSTT-HHHHHHHHHHHHHHHHHHHHHS--HHHHHHHHHHHHHHHHHHHHHHHHHHHHHHH-------S------S--TT------HHHHHHHHHHHHHHHHHHHHHHHHHHHHHHHHHHHHHHHHHHHHHHHHHHHHHHHHHHHHHTS------S--SS------

InterPro domains:
  IPR007237 CD20-like, transmembrane domain [PF04103] (1-152)
  IPR030417 Membrane-spanning 4-domains subfamily A [PTHR23320] (1-160)

Foldseek 3Di:
DLLVLLLVLLVVQLVPDDDDPSPVPVLSVVLSVLVVVLVVLVVCCVVPVDLVSLVVNLVSLVVLLVSLVVLLVVLVVVLVVPDLPDPLPPPPPPPDDDPDDDPDPDPVSVVSSVVVVVVSVVVSVVNSVSSVVSNVSSVVSNVVSVVSSVVSVVVVVVVVVVVVVVVVDPDDPDPPPPPDDPDDDD

pLDDT: mean 71.3, std 17.87, range [32.72, 93.69]